Protein AF-A0A840HL63-F1 (afdb_monomer_lite)

Secondary structure (DSSP, 8-state):
-PPPTT-GGGG--------------------------------S---PPPP--TTS-TT--PPPPPPTTGGGGHHHHHHHHHHHHSPPHHHHHHHHHHHHHHHHHHIIIII----SSTTEEEEHHHHTT---SSP--EEEEEE--HHHHHHHHTS-S-HHHHHHHHHHHHHHHH-TT-TT-EEETTEEEE--SSS-EEEEEEEE-TTS-EEEEE-GGG-EEEE--HHHHHHHHHHHHHHTTT-HHHHHHHHHHHHHHTT-S--HHHHHHHHHHHHHH-TTTTS-GGGG-

pLDDT: mean 80.83, std 24.55, range [25.3, 98.69]

Sequence (289 aa):
MPLPTDNPFNALLSPNAAPSPYSKLGSLFGSDLNGPLGSALNGPFGLPVPTSNVNALSSLVAPPAIPPHLWFYVIRRFQAILNNIAITDAQREDGEKKHAGVRSALNRHYWNVASDTANSLLIGSWGKDTRVRPSRDVDILFLLPPSVYHQYQARTGNRQSALLQDVKEILRTTYTQTATLRADGQVVLLPFNTMPVEVAIGFRCTDGSIIYCDTNDGGSYKTSTAEAEVTDLRTADLTCNANVLPLARLMKQWQRECNVPLKSFQIERLAVEFLRGWNYRHHSLFYYD

Structure (mmCIF, N/CA/C/O backbone):
data_AF-A0A840HL63-F1
#
_entry.id   AF-A0A840HL63-F1
#
loop_
_atom_site.group_PDB
_atom_site.id
_atom_site.type_symbol
_atom_site.label_atom_id
_atom_site.label_alt_id
_atom_site.label_comp_id
_atom_site.label_asym_id
_atom_site.label_entity_id
_atom_site.label_seq_id
_atom_site.pdbx_PDB_ins_code
_atom_site.Cartn_x
_atom_site.Cartn_y
_atom_site.Cartn_z
_atom_site.occupancy
_atom_site.B_iso_or_equiv
_atom_site.auth_seq_id
_atom_site.auth_comp_id
_atom_site.auth_asym_id
_atom_site.auth_atom_id
_atom_site.pdbx_PDB_model_num
ATOM 1 N N . MET A 1 1 ? 6.632 18.007 11.568 1.00 30.02 1 MET A N 1
ATOM 2 C CA . MET A 1 1 ? 6.703 17.374 10.235 1.00 30.02 1 MET A CA 1
ATOM 3 C C . MET A 1 1 ? 5.292 17.244 9.687 1.00 30.02 1 MET A C 1
ATOM 5 O O . MET A 1 1 ? 4.457 16.703 10.414 1.00 30.02 1 MET A O 1
ATOM 9 N N . PRO A 1 2 ? 5.006 17.786 8.493 1.00 27.33 2 PRO A N 1
ATOM 10 C CA . PRO A 1 2 ? 3.752 17.522 7.791 1.00 27.33 2 PRO A CA 1
ATOM 11 C C . PRO A 1 2 ? 3.688 16.043 7.367 1.00 27.33 2 PRO A C 1
ATOM 13 O O . PRO A 1 2 ? 4.730 15.397 7.251 1.00 27.33 2 PRO A O 1
ATOM 16 N N . LEU A 1 3 ? 2.476 15.504 7.206 1.00 34.94 3 LEU A N 1
ATOM 17 C CA . LEU A 1 3 ? 2.245 14.138 6.718 1.00 34.94 3 LEU A CA 1
ATOM 18 C C . LEU A 1 3 ? 2.872 13.950 5.319 1.00 34.94 3 LEU A C 1
ATOM 20 O O . LEU A 1 3 ? 2.856 14.902 4.532 1.00 34.94 3 LEU A O 1
ATOM 24 N N . PRO A 1 4 ? 3.392 12.756 4.977 1.00 39.34 4 PRO A N 1
ATOM 25 C CA . PRO A 1 4 ? 3.762 12.435 3.603 1.00 39.34 4 PRO A CA 1
ATOM 26 C C . PRO A 1 4 ? 2.549 12.615 2.680 1.00 39.34 4 PRO A C 1
ATOM 28 O O . PRO A 1 4 ? 1.472 12.076 2.920 1.00 39.34 4 PRO A O 1
ATOM 31 N N . THR A 1 5 ? 2.706 13.382 1.603 1.00 38.78 5 THR A N 1
ATOM 32 C CA . THR A 1 5 ? 1.636 13.714 0.641 1.00 38.78 5 THR A CA 1
ATOM 33 C C . THR A 1 5 ? 1.246 12.553 -0.287 1.00 38.78 5 THR A C 1
ATOM 35 O O . THR A 1 5 ? 0.399 12.720 -1.165 1.00 38.78 5 THR A O 1
ATOM 38 N N . ASP A 1 6 ? 1.837 11.374 -0.087 1.00 45.75 6 ASP A N 1
ATOM 39 C CA . ASP A 1 6 ? 1.721 10.186 -0.940 1.00 45.75 6 ASP A CA 1
ATOM 40 C C . ASP A 1 6 ? 0.890 9.058 -0.306 1.00 45.75 6 ASP A C 1
ATOM 42 O O . ASP A 1 6 ? 1.058 7.892 -0.649 1.00 45.75 6 ASP A O 1
ATOM 46 N N . ASN A 1 7 ? -0.047 9.401 0.582 1.00 47.88 7 ASN A N 1
ATOM 47 C CA . ASN A 1 7 ? -0.971 8.430 1.161 1.00 47.88 7 ASN A CA 1
ATOM 48 C C . ASN A 1 7 ? -1.845 7.778 0.047 1.00 47.88 7 ASN A C 1
ATOM 50 O O . ASN A 1 7 ? -2.589 8.495 -0.645 1.00 47.88 7 ASN A O 1
ATOM 54 N N . PRO A 1 8 ? -1.797 6.440 -0.141 1.00 48.56 8 PRO A N 1
ATOM 55 C CA . PRO A 1 8 ? -2.542 5.739 -1.193 1.00 48.56 8 PRO A CA 1
ATOM 56 C C . PRO A 1 8 ? -4.067 5.789 -1.003 1.00 48.56 8 PRO A C 1
ATOM 58 O O . PRO A 1 8 ? -4.813 5.620 -1.966 1.00 48.56 8 PRO A O 1
ATOM 61 N N . PHE A 1 9 ? -4.553 6.075 0.204 1.00 43.16 9 PHE A N 1
ATOM 62 C CA . PHE A 1 9 ? -5.975 6.182 0.529 1.00 43.16 9 PHE A CA 1
ATOM 63 C C . PHE A 1 9 ? -6.606 7.511 0.048 1.00 43.16 9 PHE A C 1
ATOM 65 O O . PHE A 1 9 ? -7.825 7.594 -0.135 1.00 43.16 9 PHE A O 1
ATOM 72 N N . ASN A 1 10 ? -5.790 8.525 -0.277 1.00 41.31 10 ASN A N 1
ATOM 73 C CA . ASN A 1 10 ? -6.227 9.808 -0.854 1.00 41.31 10 ASN A CA 1
ATOM 74 C C . ASN A 1 10 ? -6.449 9.764 -2.386 1.00 41.31 10 ASN A C 1
ATOM 76 O O . ASN A 1 10 ? -6.512 10.813 -3.030 1.00 41.31 10 ASN A O 1
ATOM 80 N N . ALA A 1 11 ? -6.495 8.581 -3.005 1.00 40.56 11 ALA A N 1
ATOM 81 C CA . ALA A 1 11 ? -6.528 8.407 -4.463 1.00 40.56 11 ALA A CA 1
ATOM 82 C C . ALA A 1 11 ? -7.880 7.955 -5.054 1.00 40.56 11 ALA A C 1
ATOM 84 O O . ALA A 1 11 ? -7.989 7.819 -6.270 1.00 40.56 11 ALA A O 1
ATOM 85 N N . LEU A 1 12 ? -8.918 7.737 -4.242 1.00 36.91 12 LEU A N 1
ATOM 86 C CA . LEU A 1 12 ? -10.153 7.074 -4.691 1.00 36.91 12 LEU A CA 1
ATOM 87 C C . LEU A 1 12 ? -11.310 8.034 -4.988 1.00 36.91 12 LEU A C 1
ATOM 89 O O . LEU A 1 12 ? -12.389 7.925 -4.414 1.00 36.91 12 LEU A O 1
ATOM 93 N N . LEU A 1 13 ? -11.094 8.953 -5.928 1.00 33.44 13 LEU A N 1
ATOM 94 C CA . LEU A 1 13 ? -12.179 9.674 -6.597 1.00 33.44 13 LEU A CA 1
ATOM 95 C C . LEU A 1 13 ? -11.990 9.532 -8.111 1.00 33.44 13 LEU A C 1
ATOM 97 O O . LEU A 1 13 ? -11.173 10.226 -8.707 1.00 33.44 13 LEU A O 1
ATOM 101 N N . SER A 1 14 ? -12.734 8.618 -8.734 1.00 29.92 14 SER A N 1
ATOM 102 C CA . SER A 1 14 ? -12.959 8.628 -10.185 1.00 29.92 14 SER A CA 1
ATOM 103 C C . SER A 1 14 ? -14.392 9.086 -10.449 1.00 29.92 14 SER A C 1
ATOM 105 O O . SER A 1 14 ? -15.314 8.439 -9.951 1.00 29.92 14 SER A O 1
ATOM 107 N N . PRO A 1 15 ? -14.625 10.147 -11.236 1.00 32.59 15 PRO A N 1
ATOM 108 C CA . PRO A 1 15 ? -15.888 10.313 -11.931 1.00 32.59 15 PRO A CA 1
ATOM 109 C C . PRO A 1 15 ? -15.852 9.507 -13.241 1.00 32.59 15 PRO A C 1
ATOM 111 O O . PRO A 1 15 ? -14.931 9.663 -14.032 1.00 32.59 15 PRO A O 1
ATOM 114 N N . ASN A 1 16 ? -16.847 8.630 -13.407 1.00 31.50 16 ASN A N 1
ATOM 115 C CA . ASN A 1 16 ? -17.384 8.006 -14.630 1.00 31.50 16 ASN A CA 1
ATOM 116 C C . ASN A 1 16 ? -16.475 7.786 -15.859 1.00 31.50 16 ASN A C 1
ATOM 118 O O . ASN A 1 16 ? -15.949 8.710 -16.471 1.00 31.50 16 ASN A O 1
ATOM 122 N N . ALA A 1 17 ? -16.438 6.532 -16.316 1.00 28.69 17 ALA A N 1
ATOM 123 C CA . ALA A 1 17 ? -15.776 6.111 -17.545 1.00 28.69 17 ALA A CA 1
ATOM 124 C C . ALA A 1 17 ? -16.667 6.191 -18.810 1.00 28.69 17 ALA A C 1
ATOM 126 O O . ALA A 1 17 ? -17.853 5.866 -18.752 1.00 28.69 17 ALA A O 1
ATOM 127 N N . ALA A 1 18 ? -15.975 6.456 -19.937 1.00 27.67 18 ALA A N 1
ATOM 128 C CA . ALA A 1 18 ? -16.227 6.133 -21.363 1.00 27.67 18 ALA A CA 1
ATOM 129 C C . ALA A 1 18 ? -16.960 7.157 -22.276 1.00 27.67 18 ALA A C 1
ATOM 131 O O . ALA A 1 18 ? -17.807 7.896 -21.778 1.00 27.67 18 ALA A O 1
ATOM 132 N N . PRO A 1 19 ? -16.737 7.155 -23.627 1.00 33.53 19 PRO A N 1
ATOM 133 C CA . PRO A 1 19 ? -15.704 6.489 -24.457 1.00 33.53 19 PRO A CA 1
ATOM 134 C C . PRO A 1 19 ? -14.912 7.426 -25.427 1.00 33.53 19 PRO A C 1
ATOM 136 O O . PRO A 1 19 ? -15.239 8.592 -25.623 1.00 33.53 19 PRO A O 1
ATOM 139 N N . SER A 1 20 ? -13.863 6.871 -26.057 1.00 30.72 20 SER A N 1
ATOM 140 C CA . SER A 1 20 ? -13.013 7.457 -27.127 1.00 30.72 20 SER A CA 1
ATOM 141 C C . SER A 1 20 ? -13.744 7.608 -28.483 1.00 30.72 20 SER A C 1
ATOM 143 O O . SER A 1 20 ? -14.729 6.895 -28.697 1.00 30.72 20 SER A O 1
ATOM 145 N N . PRO A 1 21 ? -13.274 8.471 -29.424 1.00 32.88 21 PRO A N 1
ATOM 146 C CA . PRO A 1 21 ? -12.527 7.945 -30.591 1.00 32.88 21 PRO A CA 1
ATOM 147 C C . PRO A 1 21 ? -11.439 8.867 -31.232 1.00 32.88 21 PRO A C 1
ATOM 149 O O . PRO A 1 21 ? -11.565 10.082 -31.277 1.00 32.88 21 PRO A O 1
ATOM 152 N N . TYR A 1 22 ? -10.396 8.220 -31.778 1.00 28.81 22 TYR A N 1
ATOM 153 C CA . TYR A 1 22 ? -9.491 8.508 -32.925 1.00 28.81 22 TYR A CA 1
ATOM 154 C C . TYR A 1 22 ? -9.119 9.923 -33.471 1.00 28.81 22 TYR A C 1
ATOM 156 O O . TYR A 1 22 ? -9.967 10.746 -33.798 1.00 28.81 22 TYR A O 1
ATOM 164 N N . SER A 1 23 ? -7.833 9.983 -33.903 1.00 27.09 23 SER A N 1
ATOM 165 C CA . SER A 1 23 ? -7.170 10.765 -34.995 1.00 27.09 23 SER A CA 1
ATOM 166 C C . SER A 1 23 ? -6.710 12.212 -34.681 1.00 27.09 23 SER A C 1
ATOM 168 O O . SER A 1 23 ? -7.394 12.913 -33.960 1.00 27.09 23 SER A O 1
ATOM 170 N N . LYS A 1 24 ? -5.564 12.764 -35.143 1.00 27.67 24 LYS A N 1
ATOM 171 C CA . LYS A 1 24 ? -4.710 12.536 -36.335 1.00 27.67 24 LYS A CA 1
ATOM 172 C C . LYS A 1 24 ? -3.336 13.257 -36.182 1.00 27.67 24 LYS A C 1
ATOM 174 O O . LYS A 1 24 ? -3.226 14.214 -35.426 1.00 27.67 24 LYS A O 1
ATOM 179 N N . LEU A 1 25 ? -2.332 12.809 -36.948 1.00 28.06 25 LEU A N 1
ATOM 180 C CA . LEU A 1 25 ? -0.977 13.370 -37.142 1.00 28.06 25 LEU A CA 1
ATOM 181 C C . LEU A 1 25 ? -0.923 14.805 -37.732 1.00 28.06 25 LEU A C 1
ATOM 183 O O . LEU A 1 25 ? -1.773 15.156 -38.547 1.00 28.06 25 LEU A O 1
ATOM 187 N N . GLY A 1 26 ? 0.189 15.519 -37.477 1.00 26.81 26 GLY A N 1
ATOM 188 C CA . GLY A 1 26 ? 0.737 16.627 -38.296 1.00 26.81 26 GLY A CA 1
ATOM 189 C C . GLY A 1 26 ? 1.996 17.257 -37.660 1.00 26.81 26 GLY A C 1
ATOM 190 O O . GLY A 1 26 ? 1.886 17.934 -36.650 1.00 26.81 26 GLY A O 1
ATOM 191 N N . SER A 1 27 ? 3.213 16.866 -38.070 1.00 27.17 27 SER A N 1
ATOM 192 C CA . SER A 1 27 ? 4.097 17.573 -39.031 1.00 27.17 27 SER A CA 1
ATOM 193 C C . SER A 1 27 ? 4.758 18.859 -38.494 1.00 27.17 27 SER A C 1
ATOM 195 O O . SER A 1 27 ? 4.148 19.922 -38.524 1.00 27.17 27 SER A O 1
ATOM 197 N N . LEU A 1 28 ? 6.038 18.778 -38.102 1.00 25.30 28 LEU A N 1
ATOM 198 C CA . LEU A 1 28 ? 6.888 19.928 -37.749 1.00 25.30 28 LEU A CA 1
ATOM 199 C C . LEU A 1 28 ? 8.350 19.676 -38.170 1.00 25.30 28 LEU A C 1
ATOM 201 O O . LEU A 1 28 ? 9.229 19.522 -37.336 1.00 25.30 28 LEU A O 1
ATOM 205 N N . PHE A 1 29 ? 8.609 19.625 -39.478 1.00 29.44 29 PHE A N 1
ATOM 206 C CA . PHE A 1 29 ? 9.947 19.865 -40.031 1.00 29.44 29 PHE A CA 1
ATOM 207 C C . PHE A 1 29 ? 9.802 20.629 -41.348 1.00 29.44 29 PHE A C 1
ATOM 209 O O . PHE A 1 29 ? 9.336 20.080 -42.344 1.00 29.44 29 PHE A O 1
ATOM 216 N N . GLY A 1 30 ? 10.154 21.915 -41.313 1.00 27.83 30 GLY A N 1
ATOM 217 C CA . GLY A 1 30 ? 10.345 22.757 -42.489 1.00 27.83 30 GLY A CA 1
ATOM 218 C C . GLY A 1 30 ? 11.833 22.828 -42.817 1.00 27.83 30 GLY A C 1
ATOM 219 O O . GLY A 1 30 ? 12.653 23.083 -41.934 1.00 27.83 30 GLY A O 1
ATOM 220 N N . SER A 1 31 ? 12.152 22.539 -44.071 1.00 28.67 31 SER A N 1
ATOM 221 C CA . SER A 1 31 ? 13.466 22.635 -44.687 1.00 28.67 31 SER A CA 1
ATOM 222 C C . SER A 1 31 ? 13.773 24.065 -45.153 1.00 28.67 31 SER A C 1
ATOM 224 O O . SER A 1 31 ? 12.864 24.876 -45.313 1.00 28.67 31 SER A O 1
ATOM 226 N N . ASP A 1 32 ? 15.066 24.304 -45.400 1.00 29.70 32 ASP A N 1
ATOM 227 C CA . ASP A 1 32 ? 15.654 25.201 -46.414 1.00 29.70 32 ASP A CA 1
ATOM 228 C C . ASP A 1 32 ? 16.599 26.284 -45.862 1.00 29.70 32 ASP A C 1
ATOM 230 O O . ASP A 1 32 ? 16.199 27.340 -45.377 1.00 29.70 32 ASP A O 1
ATOM 234 N N . LEU A 1 33 ? 17.903 26.031 -46.027 1.00 29.66 33 LEU A N 1
ATOM 235 C CA . LEU A 1 33 ? 18.956 27.045 -46.068 1.00 29.66 33 LEU A CA 1
ATOM 236 C C . LEU A 1 33 ? 19.625 26.971 -47.442 1.00 29.66 33 LEU A C 1
ATOM 238 O O . LEU A 1 33 ? 20.247 25.963 -47.768 1.00 29.66 33 LEU A O 1
ATOM 242 N N . ASN A 1 34 ? 19.507 28.041 -48.229 1.00 31.52 34 ASN A N 1
ATOM 243 C CA . ASN A 1 34 ? 20.389 28.336 -49.359 1.00 31.52 34 ASN A CA 1
ATOM 244 C C . ASN A 1 34 ? 20.329 29.834 -49.713 1.00 31.52 34 ASN A C 1
ATOM 246 O O . ASN A 1 34 ? 19.259 30.354 -50.016 1.00 31.52 34 ASN A O 1
ATOM 250 N N . GLY A 1 35 ? 21.485 30.510 -49.728 1.00 27.19 35 GLY A N 1
ATOM 251 C CA . GLY A 1 35 ? 21.671 31.830 -50.356 1.00 27.19 35 GLY A CA 1
ATOM 252 C C . GLY A 1 35 ? 22.904 32.605 -49.840 1.00 27.19 35 GLY A C 1
ATOM 253 O O . GLY A 1 35 ? 23.173 32.523 -48.647 1.00 27.19 35 GLY A O 1
ATOM 254 N N . PRO A 1 36 ? 23.685 33.314 -50.691 1.00 37.22 36 PRO A N 1
ATOM 255 C CA . PRO A 1 36 ? 25.147 33.399 -50.559 1.00 37.22 36 PRO A CA 1
ATOM 256 C C . PRO A 1 36 ? 25.735 34.789 -50.206 1.00 37.22 36 PRO A C 1
ATOM 258 O O . PRO A 1 36 ? 25.025 35.774 -50.031 1.00 37.22 36 PRO A O 1
ATOM 261 N N . LEU A 1 37 ? 27.076 34.807 -50.103 1.00 37.97 37 LEU A N 1
ATOM 262 C CA . LEU A 1 37 ? 28.003 35.887 -49.727 1.00 37.97 37 LEU A CA 1
ATOM 263 C C . LEU A 1 37 ? 27.794 37.259 -50.405 1.00 37.97 37 LEU A C 1
ATOM 265 O O . LEU A 1 37 ? 27.565 37.343 -51.609 1.00 37.97 37 LEU A O 1
ATOM 269 N N . GLY A 1 38 ? 28.090 38.326 -49.648 1.00 28.61 38 GLY A N 1
ATOM 270 C CA . GLY A 1 38 ? 28.330 39.687 -50.140 1.00 28.61 38 GLY A CA 1
ATOM 271 C C . GLY A 1 38 ? 29.258 40.475 -49.203 1.00 28.61 38 GLY A C 1
ATOM 272 O O . GLY A 1 38 ? 29.124 40.424 -47.985 1.00 28.61 38 GLY A O 1
ATOM 273 N N . SER A 1 39 ? 30.239 41.152 -49.791 1.00 30.09 39 SER A N 1
ATOM 274 C CA . SER A 1 39 ? 31.450 41.724 -49.197 1.00 30.09 39 SER A CA 1
ATOM 275 C C . SER A 1 39 ? 31.356 43.206 -48.789 1.00 30.09 39 SER A C 1
ATOM 277 O O . SER A 1 39 ? 30.787 43.995 -49.532 1.00 30.09 39 SER A O 1
ATOM 279 N N . ALA A 1 40 ? 32.084 43.541 -47.710 1.00 31.23 40 ALA A N 1
ATOM 280 C CA . ALA A 1 40 ? 32.797 44.793 -47.379 1.00 31.23 40 ALA A CA 1
ATOM 281 C C . ALA A 1 40 ? 32.032 46.1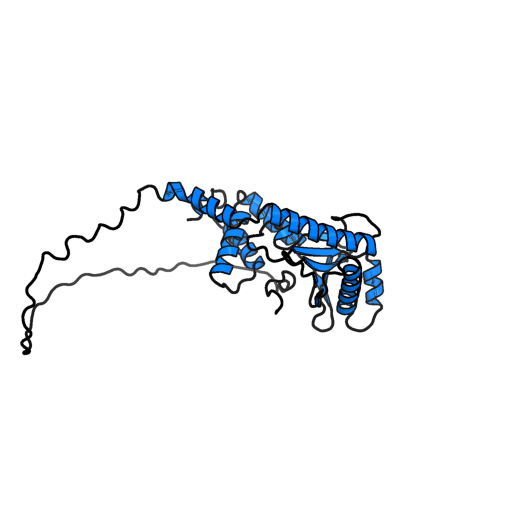26 -47.240 1.00 31.23 40 ALA A C 1
ATOM 283 O O . ALA A 1 40 ? 31.446 46.581 -48.206 1.00 31.23 40 ALA A O 1
ATOM 284 N N . LEU A 1 41 ? 32.228 46.834 -46.110 1.00 31.05 41 LEU A N 1
ATOM 285 C CA . LEU A 1 41 ? 32.582 48.269 -46.060 1.00 31.05 41 LEU A CA 1
ATOM 286 C C . LEU A 1 41 ? 33.250 48.634 -44.712 1.00 31.05 41 LEU A C 1
ATOM 288 O O . LEU A 1 41 ? 32.751 48.305 -43.639 1.00 31.05 41 LEU A O 1
ATOM 292 N N . ASN A 1 42 ? 34.394 49.322 -44.807 1.00 31.70 42 ASN A N 1
ATOM 293 C CA . ASN A 1 42 ? 35.210 49.867 -43.718 1.00 31.70 42 ASN A CA 1
ATOM 294 C C . ASN A 1 42 ? 34.553 51.087 -43.048 1.00 31.70 42 ASN A C 1
ATOM 296 O O . ASN A 1 42 ? 34.028 51.960 -43.737 1.00 31.70 42 ASN A O 1
ATOM 300 N N . GLY A 1 43 ? 34.694 51.193 -41.722 1.00 30.75 43 GLY A N 1
ATOM 301 C CA . GLY A 1 43 ? 34.392 52.384 -40.920 1.00 30.75 43 GLY A CA 1
ATOM 302 C C . GLY A 1 43 ? 35.601 52.815 -40.068 1.00 30.75 43 GLY A C 1
ATOM 303 O O . GLY A 1 43 ? 36.462 51.985 -39.770 1.00 30.75 43 GLY A O 1
ATOM 304 N N . PRO A 1 44 ? 35.715 54.103 -39.697 1.00 35.12 44 PRO A N 1
ATOM 305 C CA . PRO A 1 44 ? 36.980 54.739 -39.353 1.00 35.12 44 PRO A CA 1
ATOM 306 C C . PRO A 1 44 ? 37.228 54.724 -37.843 1.00 35.12 44 PRO A C 1
ATOM 308 O O . PRO A 1 44 ? 37.050 55.730 -37.170 1.00 35.12 44 PRO A O 1
ATOM 311 N N . PHE A 1 45 ? 37.665 53.596 -37.297 1.00 36.50 45 PHE A N 1
ATOM 312 C CA . PHE A 1 45 ? 38.291 53.571 -35.975 1.00 36.50 45 PHE A CA 1
ATOM 313 C C . PHE A 1 45 ? 39.469 52.608 -36.024 1.00 36.50 45 PHE A C 1
ATOM 315 O O . PHE A 1 45 ? 39.306 51.393 -36.100 1.00 36.50 45 PHE A O 1
ATOM 322 N N . GLY A 1 46 ? 40.673 53.182 -36.047 1.00 43.69 46 GLY A N 1
ATOM 323 C CA . GLY A 1 46 ? 41.920 52.438 -35.978 1.00 43.69 46 GLY A CA 1
ATOM 324 C C . GLY A 1 46 ? 42.016 51.707 -34.646 1.00 43.69 46 GLY A C 1
ATOM 325 O O . GLY A 1 46 ? 42.287 52.318 -33.616 1.00 43.69 46 GLY A O 1
ATOM 326 N N . LEU A 1 47 ? 41.808 50.396 -34.686 1.00 36.47 47 LEU A N 1
ATOM 327 C CA . LEU A 1 47 ? 42.249 49.477 -33.649 1.00 36.47 47 LEU A CA 1
ATOM 328 C C . LEU A 1 47 ? 43.457 48.702 -34.193 1.00 36.47 47 LEU A C 1
ATOM 330 O O . LEU A 1 47 ? 43.466 48.350 -35.376 1.00 36.47 47 LEU A O 1
ATOM 334 N N . PRO A 1 48 ? 44.494 48.463 -33.374 1.00 38.12 48 PRO A N 1
ATOM 335 C CA . PRO A 1 48 ? 45.673 47.736 -33.817 1.00 38.12 48 PRO A CA 1
ATOM 336 C C . PRO A 1 48 ? 45.286 46.317 -34.247 1.00 38.12 48 PRO A C 1
ATOM 338 O O . PRO A 1 48 ? 44.504 45.641 -33.577 1.00 38.12 48 PRO A O 1
ATOM 341 N N . VAL A 1 49 ? 45.850 45.872 -35.372 1.00 45.12 49 VAL A N 1
ATOM 342 C CA . VAL A 1 49 ? 45.743 44.492 -35.857 1.00 45.12 49 VAL A CA 1
ATOM 343 C C . VAL A 1 49 ? 46.275 43.562 -34.759 1.00 45.12 49 VAL A C 1
ATOM 345 O O . VAL A 1 49 ? 47.442 43.707 -34.382 1.00 45.12 49 VAL A O 1
ATOM 348 N N . PRO A 1 50 ? 45.483 42.610 -34.232 1.00 40.28 50 PRO A N 1
ATOM 349 C CA . PRO A 1 50 ? 46.027 41.590 -33.355 1.00 40.28 50 PRO A CA 1
ATOM 350 C C . PRO A 1 50 ? 46.974 40.740 -34.193 1.00 40.28 50 PRO A C 1
ATOM 352 O O . PRO A 1 50 ? 46.583 40.188 -35.224 1.00 40.28 50 PRO A O 1
ATOM 355 N N . THR A 1 51 ? 48.229 40.645 -33.769 1.00 42.25 51 THR A N 1
ATOM 356 C CA . THR A 1 51 ? 49.170 39.681 -34.323 1.00 42.25 51 THR A CA 1
ATOM 357 C C . THR A 1 51 ? 48.568 38.288 -34.170 1.00 42.25 51 THR A C 1
ATOM 359 O O . THR A 1 51 ? 48.271 37.818 -33.071 1.00 42.25 51 THR A O 1
ATOM 362 N N . SER A 1 52 ? 48.333 37.632 -35.300 1.00 42.31 52 SER A N 1
ATOM 363 C CA . SER A 1 52 ? 47.866 36.258 -35.362 1.00 42.31 52 SER A CA 1
ATOM 364 C C . SER A 1 52 ? 48.969 35.331 -34.853 1.00 42.31 52 SER A C 1
ATOM 366 O O . SER A 1 52 ? 49.773 34.800 -35.613 1.00 42.31 52 SER A O 1
ATOM 368 N N . ASN A 1 53 ? 48.991 35.091 -33.543 1.00 46.50 53 ASN A N 1
ATOM 369 C CA . ASN A 1 53 ? 49.613 33.896 -32.984 1.00 46.50 53 ASN A CA 1
ATOM 370 C C . ASN A 1 53 ? 48.729 32.691 -33.337 1.00 46.50 53 ASN A C 1
ATOM 372 O O . ASN A 1 53 ? 47.982 32.175 -32.511 1.00 46.50 53 ASN A O 1
ATOM 376 N N . VAL A 1 54 ? 48.817 32.236 -34.589 1.00 45.91 54 VAL A N 1
ATOM 377 C CA . VAL A 1 54 ? 48.086 31.063 -35.107 1.00 45.91 54 VAL A CA 1
ATOM 378 C C . VAL A 1 54 ? 48.555 29.727 -34.511 1.00 45.91 54 VAL A C 1
ATOM 380 O O . VAL A 1 54 ? 48.030 28.684 -34.876 1.00 45.91 54 VAL A O 1
ATOM 383 N N . ASN A 1 55 ? 49.481 29.733 -33.547 1.00 48.34 55 ASN A N 1
ATOM 384 C CA . ASN A 1 55 ? 50.059 28.512 -32.978 1.00 48.34 55 ASN A CA 1
ATOM 385 C C . ASN A 1 55 ? 49.642 28.201 -31.527 1.00 48.34 55 ASN A C 1
ATOM 387 O O . ASN A 1 55 ? 50.232 27.317 -30.916 1.00 48.34 55 ASN A O 1
ATOM 391 N N . ALA A 1 56 ? 48.629 28.871 -30.964 1.00 50.19 56 ALA A N 1
ATOM 392 C CA . ALA A 1 56 ? 48.214 28.655 -29.567 1.00 50.19 56 ALA A CA 1
ATOM 393 C C . ALA A 1 56 ? 46.882 27.892 -29.376 1.00 50.19 56 ALA A C 1
ATOM 395 O O . ALA A 1 56 ? 46.361 27.865 -28.265 1.00 50.19 56 ALA A O 1
ATOM 396 N N . LEU A 1 57 ? 46.323 27.261 -30.418 1.00 42.62 57 LEU A N 1
ATOM 397 C CA . LEU A 1 57 ? 45.066 26.490 -30.317 1.00 42.62 57 LEU A CA 1
ATOM 398 C C . LEU A 1 57 ? 45.133 25.074 -30.912 1.00 42.62 57 LEU A C 1
ATOM 400 O O . LEU A 1 57 ? 44.106 24.436 -31.131 1.00 42.62 57 LEU A O 1
ATOM 404 N N . SER A 1 58 ? 46.332 24.530 -31.108 1.00 50.28 58 SER A N 1
ATOM 405 C CA . SER A 1 58 ? 46.518 23.157 -31.599 1.00 50.28 58 SER A CA 1
ATOM 406 C C . SER A 1 58 ? 46.684 22.155 -30.456 1.00 50.28 58 SER A C 1
ATOM 408 O O . SER A 1 58 ? 47.627 21.372 -30.429 1.00 50.28 58 SER A O 1
ATOM 410 N N . SER A 1 59 ? 45.772 22.187 -29.489 1.00 53.03 59 SER A N 1
ATOM 411 C CA . SER A 1 59 ? 45.545 21.066 -28.571 1.00 53.03 59 SER A CA 1
ATOM 412 C C . SER A 1 59 ? 44.130 21.110 -27.999 1.00 53.03 59 SER A C 1
ATOM 414 O O . SER A 1 59 ? 43.902 20.911 -26.808 1.00 53.03 59 SER A O 1
ATOM 416 N N . LEU A 1 60 ? 43.136 21.309 -28.870 1.00 46.53 60 LEU A N 1
ATOM 417 C CA . LEU A 1 60 ? 41.831 20.721 -28.595 1.00 46.53 60 LEU A CA 1
ATOM 418 C C . LEU A 1 60 ? 42.037 19.208 -28.640 1.00 46.53 60 LEU A C 1
ATOM 420 O O . LEU A 1 60 ? 42.056 18.601 -29.709 1.00 46.53 60 LEU A O 1
ATOM 424 N N . VAL A 1 61 ? 42.280 18.622 -27.465 1.00 55.78 61 VAL A N 1
ATOM 425 C CA . VAL A 1 61 ? 42.125 17.187 -27.235 1.00 55.78 61 VAL A CA 1
ATOM 426 C C . VAL A 1 61 ? 40.804 16.818 -27.891 1.00 55.78 61 VAL A C 1
ATOM 428 O O . VAL A 1 61 ? 39.761 17.354 -27.512 1.00 55.78 61 VAL A O 1
ATOM 431 N N . ALA A 1 62 ? 40.866 15.988 -28.935 1.00 56.69 62 ALA A N 1
ATOM 432 C CA . ALA A 1 62 ? 39.662 15.497 -29.579 1.00 56.69 62 ALA A CA 1
ATOM 433 C C . ALA A 1 62 ? 38.734 14.971 -28.472 1.00 56.69 62 ALA A C 1
ATOM 435 O O . ALA A 1 62 ? 39.230 14.278 -27.572 1.00 56.69 62 ALA A O 1
ATOM 436 N N . PRO A 1 63 ? 37.430 15.315 -28.476 1.00 56.94 63 PRO A N 1
ATOM 437 C CA . PRO A 1 63 ? 36.508 14.741 -27.509 1.00 56.94 63 PRO A CA 1
ATOM 438 C C . PRO A 1 63 ? 36.700 13.221 -27.541 1.00 56.94 63 PRO A C 1
ATOM 440 O O . PRO A 1 63 ? 36.873 12.668 -28.635 1.00 56.94 63 PRO A O 1
ATOM 443 N N . PRO A 1 64 ? 36.767 12.552 -26.376 1.00 61.31 64 PRO A N 1
ATOM 444 C CA . PRO A 1 64 ? 37.066 11.131 -26.330 1.00 61.31 64 PRO A CA 1
ATOM 445 C C . PRO A 1 64 ? 36.128 10.412 -27.294 1.00 61.31 64 PRO A C 1
ATOM 447 O O . PRO A 1 64 ? 34.916 10.636 -27.258 1.00 61.31 64 PRO A O 1
ATOM 450 N N . ALA A 1 65 ? 36.699 9.604 -28.189 1.00 62.19 65 ALA A N 1
ATOM 451 C CA . ALA A 1 65 ? 35.919 8.850 -29.155 1.00 62.19 65 ALA A CA 1
ATOM 452 C C . ALA A 1 65 ? 34.841 8.075 -28.391 1.00 62.19 65 ALA A C 1
ATOM 454 O O . ALA A 1 65 ? 35.155 7.282 -27.500 1.00 62.19 65 ALA A O 1
ATOM 455 N N . ILE A 1 66 ? 33.572 8.348 -28.697 1.00 58.78 66 ILE A N 1
ATOM 456 C CA . ILE A 1 66 ? 32.457 7.623 -28.099 1.00 58.78 66 ILE A CA 1
ATOM 457 C C . ILE A 1 66 ? 32.636 6.154 -28.511 1.00 58.78 66 ILE A C 1
ATOM 459 O O . ILE A 1 66 ? 32.634 5.870 -29.711 1.00 58.78 66 ILE A O 1
ATOM 463 N N . PRO A 1 67 ? 32.845 5.215 -27.570 1.00 62.19 67 PRO A N 1
ATOM 464 C CA . PRO A 1 67 ? 33.148 3.843 -27.937 1.00 62.19 67 PRO A CA 1
ATOM 465 C C . PRO A 1 67 ? 31.974 3.240 -28.731 1.00 62.19 67 PRO A C 1
ATOM 467 O O . PRO A 1 67 ? 30.820 3.409 -28.323 1.00 62.19 67 PRO A O 1
ATOM 470 N N . PRO A 1 68 ? 32.236 2.496 -29.823 1.00 59.53 68 PRO A N 1
ATOM 471 C CA . PRO A 1 68 ? 31.229 2.023 -30.788 1.00 59.53 68 PRO A CA 1
ATOM 472 C C . PRO A 1 68 ? 30.219 0.986 -30.245 1.00 59.53 68 PRO A C 1
ATOM 474 O O . PRO A 1 68 ? 29.433 0.414 -30.999 1.00 59.53 68 PRO A O 1
ATOM 477 N N . HIS A 1 69 ? 30.198 0.746 -28.932 1.00 60.59 69 HIS A N 1
ATOM 478 C CA . HIS A 1 69 ? 29.385 -0.282 -28.279 1.00 60.59 69 HIS A CA 1
ATOM 479 C C . HIS A 1 69 ? 28.637 0.245 -27.044 1.00 60.59 69 HIS A C 1
ATOM 481 O O . HIS A 1 69 ? 28.495 -0.463 -26.050 1.00 60.59 69 HIS A O 1
ATOM 487 N N . LEU A 1 70 ? 28.140 1.487 -27.079 1.00 60.44 70 LEU A N 1
ATOM 488 C CA . LEU A 1 70 ? 27.247 2.027 -26.036 1.00 60.44 70 LEU A CA 1
ATOM 489 C C . LEU A 1 70 ? 26.060 1.092 -25.739 1.00 60.44 70 LEU A C 1
ATOM 491 O O . LEU A 1 70 ? 25.721 0.880 -24.574 1.00 60.44 70 LEU A O 1
ATOM 495 N N . TRP A 1 71 ? 25.504 0.478 -26.786 1.00 72.12 71 TRP A N 1
ATOM 496 C CA . TRP A 1 71 ? 24.376 -0.454 -26.726 1.00 72.12 71 TRP A CA 1
ATOM 497 C C . TRP A 1 71 ? 24.686 -1.733 -25.927 1.00 72.12 71 TRP A C 1
ATOM 499 O O . TRP A 1 71 ? 23.805 -2.263 -25.252 1.00 72.12 71 TRP A O 1
ATOM 509 N N . PHE A 1 72 ? 25.947 -2.191 -25.900 1.00 77.19 72 PHE A N 1
ATOM 510 C CA . PHE A 1 72 ? 26.363 -3.370 -25.123 1.00 77.19 72 PHE A CA 1
ATOM 511 C C . PHE A 1 72 ? 26.130 -3.176 -23.618 1.00 77.19 72 PHE A C 1
ATOM 513 O O . PHE A 1 72 ? 25.874 -4.126 -22.878 1.00 77.19 72 PHE A O 1
ATOM 520 N N . TYR A 1 73 ? 26.194 -1.927 -23.151 1.00 85.38 73 TYR A N 1
ATOM 521 C CA . TYR A 1 73 ? 26.050 -1.602 -21.739 1.00 85.38 73 TYR A CA 1
ATOM 522 C C . TYR A 1 73 ? 24.629 -1.213 -21.333 1.00 85.38 73 TYR A C 1
ATOM 524 O O . TYR A 1 73 ? 24.412 -1.042 -20.136 1.00 85.38 73 TYR A O 1
ATOM 532 N N . VAL A 1 74 ? 23.671 -1.086 -22.261 1.00 88.56 74 VAL A N 1
ATOM 533 C CA . VAL A 1 74 ? 22.301 -0.620 -21.956 1.00 88.56 74 VAL A CA 1
ATOM 534 C C . VAL A 1 74 ? 21.648 -1.510 -20.903 1.00 88.56 74 VAL A C 1
ATOM 536 O O . VAL A 1 74 ? 21.335 -1.038 -19.809 1.00 88.56 74 VAL A O 1
ATOM 539 N N . ILE A 1 75 ? 21.569 -2.820 -21.168 1.00 90.56 75 ILE A N 1
ATOM 540 C CA . ILE A 1 75 ? 21.008 -3.795 -20.220 1.00 90.56 75 ILE A CA 1
ATOM 541 C C . ILE A 1 75 ? 21.726 -3.700 -18.869 1.00 90.56 75 ILE A C 1
ATOM 543 O O . ILE A 1 75 ? 21.083 -3.560 -17.830 1.00 90.56 75 ILE A O 1
ATOM 547 N N . ARG A 1 76 ? 23.065 -3.721 -18.878 1.00 92.69 76 ARG A N 1
ATOM 548 C CA . ARG A 1 76 ? 23.880 -3.682 -17.655 1.00 92.69 76 ARG A CA 1
ATOM 549 C C . ARG A 1 76 ? 23.629 -2.413 -16.838 1.00 92.69 76 ARG A C 1
ATOM 551 O O . ARG A 1 76 ? 23.598 -2.479 -15.612 1.00 92.69 76 ARG A O 1
ATOM 558 N N . ARG A 1 77 ? 23.473 -1.259 -17.490 1.00 93.56 77 ARG A N 1
ATOM 559 C CA . ARG A 1 77 ? 23.224 0.030 -16.830 1.00 93.56 77 ARG A CA 1
ATOM 560 C C . ARG A 1 77 ? 21.834 0.066 -16.207 1.00 93.56 77 ARG A C 1
ATOM 562 O O . ARG A 1 77 ? 21.733 0.405 -15.032 1.00 93.56 77 ARG A O 1
ATOM 569 N N . PHE A 1 78 ? 20.795 -0.355 -16.928 1.00 94.75 78 PHE A N 1
ATOM 570 C CA . PHE A 1 78 ? 19.445 -0.441 -16.362 1.00 94.75 78 PHE A CA 1
ATOM 571 C C . PHE A 1 78 ? 19.366 -1.445 -15.208 1.00 94.75 78 PHE A C 1
ATOM 573 O O . PHE A 1 78 ? 18.803 -1.123 -14.165 1.00 94.75 78 PHE A O 1
ATOM 580 N N . GLN A 1 79 ? 20.007 -2.611 -15.330 1.00 95.12 79 GLN A N 1
ATOM 581 C CA . GLN A 1 79 ? 20.131 -3.572 -14.226 1.00 95.12 79 GLN A CA 1
ATOM 582 C C . GLN A 1 79 ? 20.844 -2.962 -13.016 1.00 95.12 79 GLN A C 1
ATOM 584 O O . GLN A 1 79 ? 20.380 -3.110 -11.888 1.00 95.12 79 GLN A O 1
ATOM 589 N N . ALA A 1 80 ? 21.949 -2.242 -13.234 1.00 96.00 80 ALA A N 1
ATOM 590 C CA . ALA A 1 80 ? 22.672 -1.578 -12.156 1.00 96.00 80 ALA A CA 1
ATOM 591 C C . ALA A 1 80 ? 21.804 -0.522 -11.454 1.00 96.00 80 ALA A C 1
ATOM 593 O O . ALA A 1 80 ? 21.791 -0.474 -10.226 1.00 96.00 80 ALA A O 1
ATOM 594 N N . ILE A 1 81 ? 21.038 0.280 -12.202 1.00 95.44 81 ILE A N 1
ATOM 595 C CA . ILE A 1 81 ? 20.103 1.252 -11.618 1.00 95.44 81 ILE A CA 1
ATOM 596 C C . ILE A 1 81 ? 19.031 0.529 -10.800 1.00 95.44 81 ILE A C 1
ATOM 598 O O . ILE A 1 81 ? 18.826 0.882 -9.642 1.00 95.44 81 ILE A O 1
ATOM 602 N N . LEU A 1 82 ? 18.394 -0.507 -11.355 1.00 96.56 82 LEU A N 1
ATOM 603 C CA . LEU A 1 82 ? 17.367 -1.294 -10.662 1.00 96.56 82 LEU A CA 1
ATOM 604 C C . LEU A 1 82 ? 17.890 -1.894 -9.350 1.00 96.56 82 LEU A C 1
ATOM 606 O O . LEU A 1 82 ? 17.213 -1.810 -8.327 1.00 96.56 82 LEU A O 1
ATOM 610 N N . ASN A 1 83 ? 19.114 -2.424 -9.353 1.00 96.12 83 ASN A N 1
ATOM 611 C CA . ASN A 1 83 ? 19.770 -2.942 -8.151 1.00 96.12 83 ASN A CA 1
ATOM 612 C C . ASN A 1 83 ? 20.080 -1.827 -7.141 1.00 96.12 83 ASN A C 1
ATOM 614 O O . ASN A 1 83 ? 19.894 -2.003 -5.939 1.00 96.12 83 ASN A O 1
ATOM 618 N N . ASN A 1 84 ? 20.508 -0.657 -7.616 1.00 95.62 84 ASN A N 1
ATOM 619 C CA . ASN A 1 84 ? 20.812 0.490 -6.764 1.00 95.62 84 ASN A CA 1
ATOM 620 C C . ASN A 1 84 ? 19.559 1.128 -6.147 1.00 95.62 84 ASN A C 1
ATOM 622 O O . ASN A 1 84 ? 19.649 1.713 -5.068 1.00 95.62 84 ASN A O 1
ATOM 626 N N . ILE A 1 85 ? 18.391 1.020 -6.776 1.00 95.69 85 ILE A N 1
ATOM 627 C CA . ILE A 1 85 ? 17.136 1.525 -6.199 1.00 95.69 85 ILE A CA 1
ATOM 628 C C . ILE A 1 85 ? 16.364 0.449 -5.430 1.00 95.69 85 ILE A C 1
ATOM 630 O O . ILE A 1 85 ? 15.429 0.788 -4.710 1.00 95.69 85 ILE A O 1
ATOM 634 N N . ALA A 1 86 ? 16.731 -0.829 -5.536 1.00 95.06 86 ALA A N 1
ATOM 635 C CA . ALA A 1 86 ? 16.112 -1.893 -4.755 1.00 95.06 86 ALA A CA 1
ATOM 636 C C . ALA A 1 86 ? 16.387 -1.710 -3.255 1.00 95.06 86 ALA A C 1
ATOM 638 O O . ALA A 1 86 ? 17.476 -1.295 -2.850 1.00 95.06 86 ALA A O 1
ATOM 639 N N . ILE A 1 87 ? 15.393 -2.020 -2.417 1.00 93.44 87 ILE A N 1
ATOM 640 C CA . ILE A 1 87 ? 15.598 -2.052 -0.966 1.00 93.44 87 ILE A CA 1
ATOM 641 C C . ILE A 1 87 ? 16.616 -3.138 -0.599 1.00 93.44 87 ILE A C 1
ATOM 643 O O . ILE A 1 87 ? 16.684 -4.176 -1.257 1.00 93.44 87 ILE A O 1
ATOM 647 N N . THR A 1 88 ? 17.406 -2.906 0.448 1.00 93.56 88 THR A N 1
ATOM 648 C CA . THR A 1 88 ? 18.350 -3.921 0.937 1.00 93.56 88 THR A CA 1
ATOM 649 C C . THR A 1 88 ? 17.620 -5.043 1.669 1.00 93.56 88 THR A C 1
ATOM 651 O O . THR A 1 88 ? 16.489 -4.868 2.125 1.00 93.56 88 THR A O 1
ATOM 654 N N . ASP A 1 89 ? 18.289 -6.180 1.850 1.00 94.56 89 ASP A N 1
ATOM 655 C CA . ASP A 1 89 ? 17.749 -7.290 2.640 1.00 94.56 89 ASP A CA 1
ATOM 656 C C . ASP A 1 89 ? 17.436 -6.867 4.081 1.00 94.56 89 ASP A C 1
ATOM 658 O O . ASP A 1 89 ? 16.351 -7.151 4.576 1.00 94.56 89 ASP A O 1
ATOM 662 N N . ALA A 1 90 ? 18.317 -6.081 4.708 1.00 94.50 90 ALA A N 1
ATOM 663 C CA . ALA A 1 90 ? 18.081 -5.536 6.044 1.00 94.50 90 ALA A CA 1
ATOM 664 C C . ALA A 1 90 ? 16.848 -4.613 6.101 1.00 94.50 90 ALA A C 1
ATOM 666 O O . ALA A 1 90 ? 16.087 -4.652 7.062 1.00 94.50 90 ALA A O 1
ATOM 667 N N . GLN A 1 91 ? 16.619 -3.789 5.070 1.00 94.06 91 GLN A N 1
ATOM 668 C CA . GLN A 1 91 ? 15.416 -2.950 4.984 1.00 94.06 91 GLN A CA 1
ATOM 669 C C . GLN A 1 91 ? 14.150 -3.785 4.771 1.00 94.06 91 GLN A C 1
ATOM 671 O O . GLN A 1 91 ? 13.090 -3.428 5.285 1.00 94.06 91 GLN A O 1
ATOM 676 N N . ARG A 1 92 ? 14.253 -4.879 4.006 1.00 94.75 92 ARG A N 1
ATOM 677 C CA . ARG A 1 92 ? 13.152 -5.821 3.796 1.00 94.75 92 ARG A CA 1
ATOM 678 C C . ARG A 1 92 ? 12.774 -6.501 5.109 1.00 94.75 92 ARG A C 1
ATOM 680 O O . ARG A 1 92 ? 11.620 -6.409 5.504 1.00 94.75 92 ARG A O 1
ATOM 687 N N . GLU A 1 93 ? 13.744 -7.085 5.804 1.00 95.75 93 GLU A N 1
ATOM 688 C CA . GLU A 1 93 ? 13.533 -7.765 7.087 1.00 95.75 93 GLU A CA 1
ATOM 689 C C . GLU A 1 93 ? 12.970 -6.813 8.157 1.00 95.75 93 GLU A C 1
ATOM 691 O O . GLU A 1 93 ? 12.033 -7.156 8.878 1.00 95.75 93 GLU A O 1
ATOM 696 N N . ASP A 1 94 ? 13.487 -5.583 8.229 1.00 94.88 94 ASP A N 1
ATOM 697 C CA . ASP A 1 94 ? 12.993 -4.557 9.153 1.00 94.88 94 ASP A CA 1
ATOM 698 C C . ASP A 1 94 ? 11.522 -4.188 8.882 1.00 94.88 94 ASP A C 1
ATOM 700 O O . ASP A 1 94 ? 10.714 -4.110 9.812 1.00 94.88 94 ASP A O 1
ATOM 704 N N . GLY A 1 95 ? 11.148 -3.999 7.612 1.00 94.81 95 GLY A N 1
ATOM 705 C CA . GLY A 1 95 ? 9.759 -3.738 7.230 1.00 94.81 95 GLY A CA 1
ATOM 706 C C . GLY A 1 95 ? 8.839 -4.936 7.486 1.00 94.81 95 GLY A C 1
ATOM 707 O O . GLY A 1 95 ? 7.761 -4.755 8.061 1.00 94.81 95 GLY A O 1
ATOM 708 N N . GLU A 1 96 ? 9.292 -6.151 7.153 1.00 96.12 96 GLU A N 1
ATOM 709 C CA . GLU A 1 96 ? 8.581 -7.413 7.404 1.00 96.12 96 GLU A CA 1
ATOM 710 C C . GLU A 1 96 ? 8.259 -7.585 8.885 1.00 96.12 96 GLU A C 1
ATOM 712 O O . GLU A 1 96 ? 7.098 -7.758 9.267 1.00 96.12 96 GLU A O 1
ATOM 717 N N . LYS A 1 97 ? 9.270 -7.424 9.742 1.00 96.56 97 LYS A N 1
ATOM 718 C CA . LYS A 1 97 ? 9.126 -7.520 11.195 1.00 96.56 97 LYS A CA 1
ATOM 719 C C . LYS A 1 97 ? 8.107 -6.523 11.744 1.00 96.56 97 LYS A C 1
ATOM 721 O O . LYS A 1 97 ? 7.285 -6.879 12.593 1.00 96.56 97 LYS A O 1
ATOM 726 N N . LYS A 1 98 ? 8.139 -5.271 11.279 1.00 95.88 98 LYS A N 1
ATOM 727 C CA . LYS A 1 98 ? 7.232 -4.220 11.767 1.00 95.88 98 LYS A CA 1
ATOM 728 C C . LYS A 1 98 ? 5.792 -4.473 11.369 1.00 95.88 98 LYS A C 1
ATOM 730 O O . LYS A 1 98 ? 4.921 -4.462 12.239 1.00 95.88 98 LYS A O 1
ATOM 735 N N . HIS A 1 99 ? 5.529 -4.718 10.087 1.00 96.19 99 HIS A N 1
ATOM 736 C CA . HIS A 1 99 ? 4.155 -4.922 9.640 1.00 96.19 99 HIS A CA 1
ATOM 737 C C . HIS A 1 99 ? 3.571 -6.224 10.196 1.00 96.19 99 HIS A C 1
ATOM 739 O O . HIS A 1 99 ? 2.398 -6.254 10.565 1.00 96.19 99 HIS A O 1
ATOM 745 N N . ALA A 1 100 ? 4.383 -7.281 10.327 1.00 98.00 100 ALA A N 1
ATOM 746 C CA . ALA A 1 100 ? 3.980 -8.541 10.950 1.00 98.00 100 ALA A CA 1
ATOM 747 C C . ALA A 1 100 ? 3.598 -8.337 12.423 1.00 98.00 100 ALA A C 1
ATOM 749 O O . ALA A 1 100 ? 2.554 -8.818 12.876 1.00 98.00 100 ALA A O 1
ATOM 750 N N . GLY A 1 101 ? 4.393 -7.556 13.161 1.00 97.62 101 GLY A N 1
ATOM 751 C CA . GLY A 1 101 ? 4.091 -7.194 14.543 1.00 97.62 101 GLY A CA 1
ATOM 752 C C . GLY A 1 101 ? 2.768 -6.436 14.676 1.00 97.62 101 GLY A C 1
ATOM 753 O O . GLY A 1 101 ? 1.947 -6.786 15.526 1.00 97.62 101 GLY A O 1
ATOM 754 N N . VAL A 1 102 ? 2.538 -5.438 13.814 1.00 97.81 102 VAL A N 1
ATOM 755 C CA . VAL A 1 102 ? 1.329 -4.599 13.858 1.00 97.81 102 VAL A CA 1
ATOM 756 C C . VAL A 1 102 ? 0.084 -5.436 13.576 1.00 97.81 102 VAL A C 1
ATOM 758 O O . VAL A 1 102 ? -0.883 -5.386 14.339 1.00 97.81 102 VAL A O 1
ATOM 761 N N . ARG A 1 103 ? 0.131 -6.279 12.538 1.00 98.44 103 ARG A N 1
ATOM 762 C CA . ARG A 1 103 ? -0.950 -7.220 12.201 1.00 98.44 103 ARG A CA 1
ATOM 763 C C . ARG A 1 103 ? -1.206 -8.201 13.340 1.00 98.44 103 ARG A C 1
ATOM 765 O O . ARG A 1 103 ? -2.356 -8.406 13.713 1.00 98.44 103 ARG A O 1
ATOM 772 N N . SER A 1 104 ? -0.147 -8.733 13.951 1.00 98.31 104 SER A N 1
ATOM 773 C CA . SER A 1 104 ? -0.255 -9.635 15.103 1.00 98.31 104 SER A CA 1
ATOM 774 C C . SER A 1 104 ? -0.929 -8.981 16.305 1.00 98.31 104 SER A C 1
ATOM 776 O O . SER A 1 104 ? -1.757 -9.611 16.959 1.00 98.31 104 SER A O 1
ATOM 778 N N . ALA A 1 105 ? -0.591 -7.727 16.618 1.00 98.00 105 ALA A N 1
ATOM 779 C CA . ALA A 1 105 ? -1.198 -6.999 17.731 1.00 98.00 105 ALA A CA 1
ATOM 780 C C . ALA A 1 105 ? -2.710 -6.822 17.533 1.00 98.00 105 ALA A C 1
ATOM 782 O O . ALA A 1 105 ? -3.491 -7.116 18.440 1.00 98.00 105 ALA A O 1
ATOM 783 N N . LEU A 1 106 ? -3.124 -6.419 16.329 1.00 98.50 106 LEU A N 1
ATOM 784 C CA . LEU A 1 106 ? -4.535 -6.236 15.992 1.00 98.50 106 LEU A CA 1
ATOM 785 C C . LEU A 1 106 ? -5.294 -7.566 15.926 1.00 98.50 106 LEU A C 1
ATOM 787 O O . LEU A 1 106 ? -6.406 -7.654 16.441 1.00 98.50 106 LEU A O 1
ATOM 791 N N . ASN A 1 107 ? -4.694 -8.620 15.366 1.00 98.69 107 ASN A N 1
ATOM 792 C CA . ASN A 1 107 ? -5.300 -9.953 15.320 1.00 98.69 107 ASN A CA 1
ATOM 793 C C . ASN A 1 107 ? -5.527 -10.546 16.711 1.00 98.69 107 ASN A C 1
ATOM 795 O O . ASN A 1 107 ? -6.603 -11.086 16.971 1.00 98.69 107 ASN A O 1
ATOM 799 N N . ARG A 1 108 ? -4.565 -10.398 17.628 1.00 98.31 108 ARG A N 1
ATOM 800 C CA . ARG A 1 108 ? -4.751 -10.831 19.019 1.00 98.31 108 ARG A CA 1
ATOM 801 C C . ARG A 1 108 ? -5.898 -10.088 19.692 1.00 98.31 108 ARG A C 1
ATOM 803 O O . ARG A 1 108 ? -6.677 -10.711 20.399 1.00 98.31 108 ARG A O 1
ATOM 810 N N . HIS A 1 109 ? -6.005 -8.779 19.470 1.00 98.19 109 HIS A N 1
ATOM 811 C CA . HIS A 1 109 ? -7.027 -7.969 20.124 1.00 98.19 109 HIS A CA 1
ATOM 812 C C . HIS A 1 109 ? -8.433 -8.212 19.560 1.00 98.19 109 HIS A C 1
ATOM 814 O O . HIS A 1 109 ? -9.365 -8.469 20.313 1.00 98.19 109 HIS A O 1
ATOM 820 N N . TYR A 1 110 ? -8.593 -8.128 18.238 1.00 98.19 110 TYR A N 1
ATOM 821 C CA . TYR A 1 110 ? -9.912 -8.106 17.604 1.00 98.19 110 TYR A CA 1
ATOM 822 C C . TYR A 1 110 ? -10.432 -9.481 17.202 1.00 98.19 110 TYR A C 1
ATOM 824 O O . TYR A 1 110 ? -11.638 -9.709 17.219 1.00 98.19 110 TYR A O 1
ATOM 832 N N . TRP A 1 111 ? -9.536 -10.390 16.827 1.00 98.19 111 TRP A N 1
ATOM 833 C CA . TRP A 1 111 ? -9.898 -11.710 16.315 1.00 98.19 111 TRP A CA 1
ATOM 834 C C . TRP A 1 111 ? -9.558 -12.838 17.289 1.00 98.19 111 TRP A C 1
ATOM 836 O O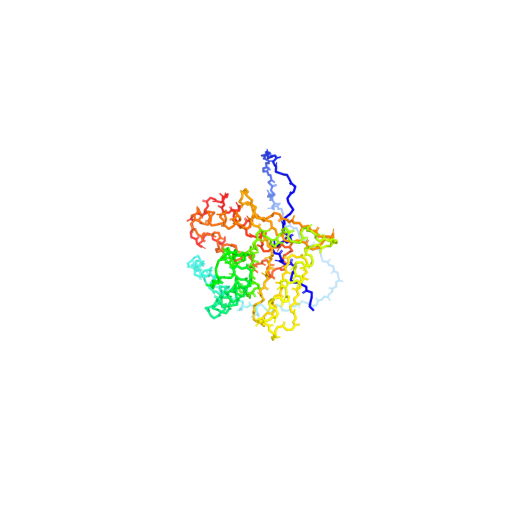 . TRP A 1 111 ? -9.977 -13.968 17.064 1.00 98.19 111 TRP A O 1
ATOM 846 N N . ASN A 1 112 ? -8.821 -12.543 18.367 1.00 97.56 112 ASN A N 1
ATOM 847 C CA . ASN A 1 112 ? -8.291 -13.535 19.300 1.00 97.56 112 ASN A CA 1
ATOM 848 C C . ASN A 1 112 ? -7.498 -14.650 18.586 1.00 97.56 112 ASN A C 1
ATOM 850 O O . ASN A 1 112 ? -7.597 -15.828 18.928 1.00 97.56 112 ASN A O 1
ATOM 854 N N . VAL A 1 113 ? -6.716 -14.279 17.563 1.00 97.75 113 VAL A N 1
ATOM 855 C CA . VAL A 1 113 ? -5.861 -15.210 16.808 1.00 97.75 113 VAL A CA 1
ATOM 856 C C . VAL A 1 113 ? -4.398 -14.782 16.846 1.00 97.75 113 VAL A C 1
ATOM 858 O O . VAL A 1 113 ? -4.067 -13.597 16.783 1.00 97.75 113 VAL A O 1
ATOM 861 N N . ALA A 1 114 ? -3.501 -15.764 16.911 1.00 96.88 114 ALA A N 1
ATOM 862 C CA . ALA A 1 114 ? -2.063 -15.558 16.787 1.00 96.88 114 ALA A CA 1
ATOM 863 C C . ALA A 1 114 ? -1.654 -15.649 15.307 1.00 96.88 114 ALA A C 1
ATOM 865 O O . ALA A 1 114 ? -1.237 -16.701 14.832 1.00 96.88 114 ALA A O 1
ATOM 866 N N . SER A 1 115 ? -1.821 -14.554 14.564 1.00 97.81 115 SER A N 1
ATOM 867 C CA . SER A 1 115 ? -1.405 -14.473 13.161 1.00 97.81 115 SER A CA 1
ATOM 868 C C . SER A 1 115 ? -0.910 -13.076 12.805 1.00 97.81 115 SER A C 1
ATOM 870 O O . SER A 1 115 ? -1.528 -12.073 13.161 1.00 97.81 115 SER A O 1
ATOM 872 N N . ASP A 1 116 ? 0.179 -13.023 12.050 1.00 96.94 116 ASP A N 1
ATOM 873 C CA . ASP A 1 116 ? 0.776 -11.816 11.480 1.00 96.94 116 ASP A CA 1
ATOM 874 C C . ASP A 1 116 ? 0.303 -11.525 10.047 1.00 96.94 116 ASP A C 1
ATOM 876 O O . ASP A 1 116 ? 0.729 -10.543 9.438 1.00 96.94 116 ASP A O 1
ATOM 880 N N . THR A 1 117 ? -0.577 -12.372 9.507 1.00 96.12 117 THR A N 1
ATOM 881 C CA . THR A 1 117 ? -1.019 -12.348 8.108 1.00 96.12 117 THR A CA 1
ATOM 882 C C . THR A 1 117 ? -2.538 -12.403 7.944 1.00 96.12 117 THR A C 1
ATOM 884 O O . THR A 1 117 ? -3.067 -11.894 6.955 1.00 96.12 117 THR A O 1
ATOM 887 N N . ALA A 1 118 ? -3.272 -12.950 8.908 1.00 97.75 118 ALA A N 1
ATOM 888 C CA . ALA A 1 118 ? -4.727 -13.012 8.843 1.00 97.75 118 ALA A CA 1
ATOM 889 C C . ALA A 1 118 ? -5.379 -11.618 8.887 1.00 97.75 118 ALA A C 1
ATOM 891 O O . ALA A 1 118 ? -4.806 -10.664 9.417 1.00 97.75 118 ALA A O 1
ATOM 892 N N . ASN A 1 119 ? -6.604 -11.541 8.361 1.00 98.31 119 ASN A N 1
ATOM 893 C CA . ASN A 1 119 ? -7.522 -10.404 8.494 1.00 98.31 119 ASN A CA 1
ATOM 894 C C . ASN A 1 119 ? -6.961 -9.052 8.044 1.00 98.31 119 ASN A C 1
ATOM 896 O O . ASN A 1 119 ? -7.336 -8.009 8.567 1.00 98.31 119 ASN A O 1
ATOM 900 N N . SER A 1 120 ? -6.060 -9.040 7.070 1.00 97.50 120 SER A N 1
ATOM 901 C CA . SER A 1 120 ? -5.537 -7.789 6.536 1.00 97.50 120 SER A CA 1
ATOM 902 C C . SER A 1 120 ? -4.888 -7.982 5.178 1.00 97.50 120 SER A C 1
ATOM 904 O O . SER A 1 120 ? -4.454 -9.080 4.830 1.00 97.50 120 SER A O 1
ATOM 906 N N . LEU A 1 121 ? -4.716 -6.877 4.470 1.00 96.50 121 LEU A N 1
ATOM 907 C CA . LEU A 1 121 ? -4.009 -6.802 3.205 1.00 96.50 121 LEU A CA 1
ATOM 908 C C . LEU A 1 121 ? -2.753 -5.955 3.384 1.00 96.50 121 LEU A C 1
ATOM 910 O O . LEU A 1 121 ? -2.809 -4.869 3.961 1.00 96.50 121 LEU A O 1
ATOM 914 N N . LEU A 1 122 ? -1.629 -6.453 2.875 1.00 94.94 122 LEU A N 1
ATOM 915 C CA . LEU A 1 122 ? -0.458 -5.618 2.640 1.00 94.94 122 LEU A CA 1
ATOM 916 C C . LEU A 1 122 ? -0.700 -4.895 1.317 1.00 94.94 122 LEU A C 1
ATOM 918 O O . LEU A 1 122 ? -0.895 -5.551 0.293 1.00 94.94 122 LEU A O 1
ATOM 922 N N . ILE A 1 123 ? -0.756 -3.568 1.349 1.00 93.62 123 ILE A N 1
ATOM 923 C CA . ILE A 1 123 ? -1.106 -2.751 0.186 1.00 93.62 123 ILE A CA 1
ATOM 924 C C . ILE A 1 123 ? 0.046 -1.796 -0.151 1.00 93.62 123 ILE A C 1
ATOM 926 O O . ILE A 1 123 ? 1.186 -1.998 0.278 1.00 93.62 123 ILE A O 1
ATOM 930 N N . GLY A 1 124 ? -0.230 -0.798 -0.992 1.00 91.69 124 GLY A N 1
ATOM 931 C CA . GLY A 1 124 ? 0.768 0.183 -1.393 1.00 91.69 124 GLY A CA 1
ATOM 932 C C . GLY A 1 124 ? 1.961 -0.465 -2.091 1.00 91.69 124 GLY A C 1
ATOM 933 O O . GLY A 1 124 ? 1.845 -1.514 -2.731 1.00 91.69 124 GLY A O 1
ATOM 934 N N . SER A 1 125 ? 3.128 0.164 -1.970 1.00 92.75 125 SER A N 1
ATOM 935 C CA . SER A 1 125 ? 4.332 -0.302 -2.670 1.00 92.75 125 SER A CA 1
ATOM 936 C C . SER A 1 125 ? 4.855 -1.656 -2.175 1.00 92.75 125 SER A C 1
ATOM 938 O O . SER A 1 125 ? 5.527 -2.373 -2.922 1.00 92.75 125 SER A O 1
ATOM 940 N N . TRP A 1 126 ? 4.519 -2.020 -0.936 1.00 93.62 126 TRP A N 1
ATOM 941 C CA . TRP A 1 126 ? 4.839 -3.316 -0.348 1.00 93.62 126 TRP A CA 1
ATOM 942 C C . TRP A 1 126 ? 3.972 -4.427 -0.934 1.00 93.62 126 TRP A C 1
ATOM 944 O O . TRP A 1 126 ? 4.517 -5.411 -1.421 1.00 93.62 126 TRP A O 1
ATOM 954 N N . GLY A 1 127 ? 2.651 -4.239 -0.980 1.00 92.62 127 GLY A N 1
ATOM 955 C CA . GLY A 1 127 ? 1.725 -5.212 -1.572 1.00 92.62 127 GLY A CA 1
ATOM 956 C C . GLY A 1 127 ? 1.869 -5.382 -3.087 1.00 92.62 127 GLY A C 1
ATOM 957 O O . GLY A 1 127 ? 1.592 -6.457 -3.621 1.00 92.62 127 GLY A O 1
ATOM 958 N N . LYS A 1 128 ? 2.312 -4.326 -3.782 1.00 93.44 128 LYS A N 1
ATOM 959 C CA . LYS A 1 128 ? 2.483 -4.295 -5.245 1.00 93.44 128 LYS A CA 1
ATOM 960 C C . LYS A 1 128 ? 3.893 -4.657 -5.719 1.00 93.44 128 LYS A C 1
ATOM 962 O O . LYS A 1 128 ? 4.118 -4.701 -6.920 1.00 93.44 128 LYS A O 1
ATOM 967 N N . ASP A 1 129 ? 4.850 -4.861 -4.812 1.00 93.25 129 ASP A N 1
ATOM 968 C CA . ASP A 1 129 ? 6.272 -5.054 -5.137 1.00 93.25 129 ASP A CA 1
ATOM 969 C C . ASP A 1 129 ? 6.898 -3.913 -5.969 1.00 93.25 129 ASP A C 1
ATOM 971 O O . ASP A 1 129 ? 7.856 -4.100 -6.720 1.00 93.25 129 ASP A O 1
ATOM 975 N N . THR A 1 130 ? 6.422 -2.682 -5.799 1.00 94.38 130 THR A N 1
ATOM 976 C CA . THR A 1 130 ? 6.920 -1.484 -6.506 1.00 94.38 130 THR A CA 1
ATOM 977 C C . THR A 1 130 ? 7.784 -0.581 -5.619 1.00 94.38 130 THR A C 1
ATOM 979 O O . THR A 1 130 ? 8.026 0.585 -5.947 1.00 94.38 130 THR A O 1
ATOM 982 N N . ARG A 1 131 ? 8.217 -1.077 -4.456 1.00 93.62 131 ARG A N 1
ATOM 983 C CA . ARG A 1 131 ? 9.063 -0.341 -3.503 1.00 93.62 131 ARG A CA 1
ATOM 984 C C . ARG A 1 131 ? 10.458 -0.052 -4.068 1.00 93.62 131 ARG A C 1
ATOM 986 O O . ARG A 1 131 ? 11.070 -0.908 -4.705 1.00 93.62 131 ARG A O 1
ATOM 993 N N . VAL A 1 132 ? 10.953 1.153 -3.796 1.00 94.12 132 VAL A N 1
ATOM 994 C CA . VAL A 1 132 ? 12.289 1.646 -4.169 1.00 94.12 132 VAL A CA 1
ATOM 995 C C . VAL A 1 132 ? 12.907 2.406 -2.997 1.00 94.12 132 VAL A C 1
ATOM 997 O O . VAL A 1 132 ? 12.191 2.818 -2.085 1.00 94.12 132 VAL A O 1
ATOM 1000 N N . ARG A 1 133 ? 14.230 2.578 -3.000 1.00 91.75 133 ARG A N 1
ATOM 1001 C CA . ARG A 1 133 ? 14.958 3.348 -1.987 1.00 91.75 133 ARG A CA 1
ATOM 1002 C C . ARG A 1 133 ? 14.865 4.860 -2.239 1.00 91.75 133 ARG A C 1
ATOM 1004 O O . ARG A 1 133 ? 14.922 5.282 -3.389 1.00 91.75 133 ARG A O 1
ATOM 1011 N N . PRO A 1 134 ? 14.845 5.680 -1.172 1.00 84.38 134 PRO A N 1
ATOM 1012 C CA . PRO A 1 134 ? 14.660 5.294 0.225 1.00 84.38 134 PRO A CA 1
ATOM 1013 C C . PRO A 1 134 ? 13.243 4.755 0.442 1.00 84.38 134 PRO A C 1
ATOM 1015 O O . PRO A 1 134 ? 12.292 5.251 -0.159 1.00 84.38 134 PRO A O 1
ATOM 1018 N N . SER A 1 135 ? 13.121 3.725 1.286 1.00 76.31 135 SER A N 1
ATOM 1019 C CA . SER A 1 135 ? 11.809 3.173 1.626 1.00 76.31 135 SER A CA 1
ATOM 1020 C C . SER A 1 135 ? 10.965 4.262 2.283 1.00 76.31 135 SER A C 1
ATOM 1022 O O . SER A 1 135 ? 11.481 5.002 3.120 1.00 76.31 135 SER A O 1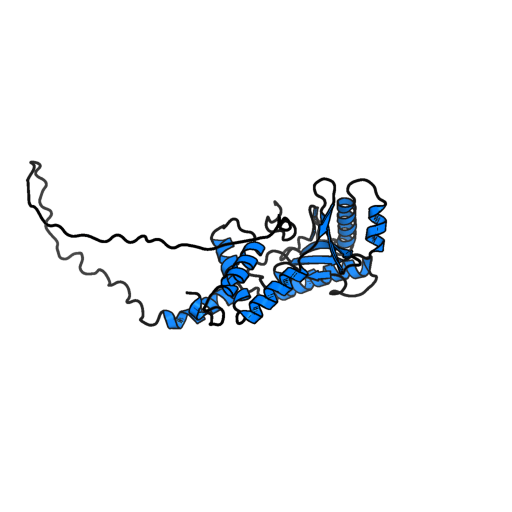
ATOM 1024 N N . ARG A 1 136 ? 9.702 4.371 1.873 1.00 76.44 136 ARG A N 1
ATOM 1025 C CA . ARG A 1 136 ? 8.774 5.377 2.388 1.00 76.44 136 ARG A CA 1
ATOM 1026 C C . ARG A 1 136 ? 8.056 4.811 3.605 1.00 76.44 136 ARG A C 1
ATOM 1028 O O . ARG A 1 136 ? 8.520 4.988 4.726 1.00 76.44 136 ARG A O 1
ATOM 1035 N N . ASP A 1 137 ? 7.018 4.024 3.359 1.00 87.44 137 ASP A N 1
ATOM 1036 C CA . ASP A 1 137 ? 6.064 3.593 4.374 1.00 87.44 137 ASP A CA 1
ATOM 1037 C C . ASP A 1 137 ? 5.608 2.163 4.048 1.00 87.44 137 ASP A C 1
ATOM 1039 O O . ASP A 1 137 ? 5.695 1.708 2.898 1.00 87.44 137 ASP A O 1
ATOM 1043 N N . VAL A 1 138 ? 5.156 1.430 5.066 1.00 94.31 138 VAL A N 1
ATOM 1044 C CA . VAL A 1 138 ? 4.447 0.160 4.881 1.00 94.31 138 VAL A CA 1
ATOM 1045 C C . VAL A 1 138 ? 2.958 0.393 5.068 1.00 94.31 138 VAL A C 1
ATOM 1047 O O . VAL A 1 138 ? 2.523 0.726 6.169 1.00 94.31 138 VAL A O 1
ATOM 1050 N N . ASP A 1 139 ? 2.180 0.154 4.019 1.00 95.19 139 ASP A N 1
ATOM 1051 C CA . ASP A 1 139 ? 0.735 0.345 4.038 1.00 95.19 139 ASP A CA 1
ATOM 1052 C C . ASP A 1 139 ? 0.001 -0.971 4.320 1.00 95.19 139 ASP A C 1
ATOM 1054 O O . ASP A 1 139 ? 0.168 -1.973 3.614 1.00 95.19 139 ASP A O 1
ATOM 1058 N N . ILE A 1 140 ? -0.860 -0.966 5.332 1.00 97.69 140 ILE A N 1
ATOM 1059 C CA . ILE A 1 140 ? -1.681 -2.110 5.734 1.00 97.69 140 ILE A CA 1
ATOM 1060 C C . ILE A 1 140 ? -3.147 -1.688 5.715 1.00 97.69 140 ILE A C 1
ATOM 1062 O O . ILE A 1 140 ? -3.509 -0.651 6.261 1.00 97.69 140 ILE A O 1
ATOM 1066 N N . LEU A 1 141 ? -4.012 -2.526 5.150 1.00 98.12 141 LEU A N 1
ATOM 1067 C CA . LEU A 1 141 ? -5.455 -2.445 5.366 1.00 98.12 141 LEU A CA 1
ATOM 1068 C C . LEU A 1 141 ? -5.873 -3.590 6.285 1.00 98.12 141 LEU A C 1
ATOM 1070 O O . LEU A 1 141 ? -5.909 -4.744 5.860 1.00 98.12 141 LEU A O 1
ATOM 1074 N N . PHE A 1 142 ? -6.156 -3.286 7.549 1.00 98.69 142 PHE A N 1
ATOM 1075 C CA . PHE A 1 142 ? -6.599 -4.274 8.529 1.00 98.69 142 PHE A CA 1
ATOM 1076 C C . PHE A 1 142 ? -8.127 -4.359 8.559 1.00 98.69 142 PHE A C 1
ATOM 1078 O O . PHE A 1 142 ? -8.815 -3.340 8.620 1.00 98.69 142 PHE A O 1
ATOM 1085 N N . LEU A 1 143 ? -8.654 -5.580 8.513 1.00 98.62 143 LEU A N 1
ATOM 1086 C CA . LEU A 1 143 ? -10.080 -5.874 8.469 1.00 98.62 143 LEU A CA 1
ATOM 1087 C C . LEU A 1 143 ? -10.559 -6.282 9.860 1.00 98.62 143 LEU A C 1
ATOM 1089 O O . LEU A 1 143 ? -10.161 -7.314 10.403 1.00 98.62 143 LEU A O 1
ATOM 1093 N N . LEU A 1 144 ? -11.418 -5.458 10.445 1.00 98.69 144 LEU A N 1
ATOM 1094 C CA . LEU A 1 144 ? -12.014 -5.723 11.746 1.00 98.69 144 LEU A CA 1
ATOM 1095 C C . LEU A 1 144 ? -13.228 -6.660 11.627 1.00 98.69 144 LEU A C 1
ATOM 1097 O O . LEU A 1 144 ? -13.860 -6.727 10.566 1.00 98.69 144 LEU A O 1
ATOM 1101 N N . PRO A 1 145 ? -13.595 -7.361 12.717 1.00 98.38 145 PRO A N 1
ATOM 1102 C CA . PRO A 1 145 ? -14.814 -8.156 12.757 1.00 98.38 145 PRO A CA 1
ATOM 1103 C C . PRO A 1 145 ? -16.070 -7.308 12.488 1.00 98.38 145 PRO A C 1
ATOM 1105 O O . PRO A 1 145 ? -16.149 -6.169 12.963 1.00 98.38 145 PRO A O 1
ATOM 1108 N N . PRO A 1 146 ? -17.108 -7.860 11.828 1.00 97.94 146 PRO A N 1
ATOM 1109 C CA . PRO A 1 146 ? -18.371 -7.151 11.587 1.00 97.94 146 PRO A CA 1
ATOM 1110 C C . PRO A 1 146 ? -19.063 -6.645 12.862 1.00 97.94 146 PRO A C 1
ATOM 1112 O O . PRO A 1 146 ? -19.736 -5.617 12.843 1.00 97.94 146 PRO A O 1
ATOM 1115 N N . SER A 1 147 ? -18.873 -7.321 13.999 1.00 98.00 147 SER A N 1
ATOM 1116 C CA . SER A 1 147 ? -19.412 -6.877 15.291 1.00 98.00 147 SER A CA 1
ATOM 1117 C C . SER A 1 147 ? -18.893 -5.495 15.700 1.00 98.00 147 SER A C 1
ATOM 1119 O O . SER A 1 147 ? -19.665 -4.685 16.216 1.00 98.00 147 SER A O 1
ATOM 1121 N N . VAL A 1 148 ? -17.623 -5.189 15.408 1.00 98.44 148 VAL A N 1
ATOM 1122 C CA . VAL A 1 148 ? -17.031 -3.873 15.682 1.00 98.44 148 VAL A CA 1
ATOM 1123 C C . VAL A 1 148 ? -17.699 -2.808 14.814 1.00 98.44 148 VAL A C 1
ATOM 1125 O O . VAL A 1 148 ? -18.049 -1.749 15.323 1.00 98.44 148 VAL A O 1
ATOM 1128 N N . TYR A 1 149 ? -17.980 -3.094 13.538 1.00 98.19 149 TYR A N 1
ATOM 1129 C CA . TYR A 1 149 ? -18.739 -2.170 12.688 1.00 98.19 149 TYR A CA 1
ATOM 1130 C C . TYR A 1 149 ? -20.081 -1.806 13.337 1.00 98.19 149 TYR A C 1
ATOM 1132 O O . TYR A 1 149 ? -20.351 -0.631 13.585 1.00 98.19 149 TYR A O 1
ATOM 1140 N N . HIS A 1 150 ? -20.892 -2.802 13.702 1.00 97.44 150 HIS A N 1
ATOM 1141 C CA . HIS A 1 150 ? -22.206 -2.562 14.307 1.00 97.44 150 HIS A CA 1
ATOM 1142 C C . HIS A 1 150 ? -22.125 -1.786 15.630 1.00 97.44 150 HIS A C 1
ATOM 1144 O O . HIS A 1 150 ? -22.940 -0.892 15.862 1.00 97.44 150 HIS A O 1
ATOM 1150 N N . GLN A 1 151 ? -21.114 -2.062 16.461 1.00 97.75 151 GLN A N 1
ATOM 1151 C CA . GLN A 1 151 ? -20.877 -1.331 17.707 1.00 97.75 151 GLN A CA 1
ATOM 1152 C C . GLN A 1 151 ? -20.641 0.168 17.463 1.00 97.75 151 GLN A C 1
ATOM 1154 O O . GLN A 1 151 ? -21.208 1.002 18.171 1.00 97.75 151 GLN A O 1
ATOM 1159 N N . TYR A 1 152 ? -19.819 0.534 16.475 1.00 97.56 152 TYR A N 1
ATOM 1160 C CA . TYR A 1 152 ? -19.536 1.946 16.184 1.00 97.56 152 TYR A CA 1
ATOM 1161 C C . TYR A 1 152 ? -20.686 2.634 15.463 1.00 97.56 152 TYR A C 1
ATOM 1163 O O . TYR A 1 152 ? -20.919 3.819 15.696 1.00 97.56 152 TYR A O 1
ATOM 1171 N N . GLN A 1 153 ? -21.458 1.902 14.660 1.00 96.62 153 GLN A N 1
ATOM 1172 C CA . GLN A 1 153 ? -22.649 2.442 14.006 1.00 96.62 153 GLN A CA 1
ATOM 1173 C C . GLN A 1 153 ? -23.750 2.853 14.993 1.00 96.62 153 GLN A C 1
ATOM 1175 O O . GLN A 1 153 ? -24.566 3.707 14.657 1.00 96.62 153 GLN A O 1
ATOM 1180 N N . ALA A 1 154 ? -23.741 2.324 16.219 1.00 96.31 154 ALA A N 1
ATOM 1181 C CA . ALA A 1 154 ? -24.630 2.763 17.293 1.00 96.31 154 ALA A CA 1
ATOM 1182 C C . ALA A 1 154 ? -24.185 4.076 17.976 1.00 96.31 154 ALA A C 1
ATOM 1184 O O . ALA A 1 154 ? -24.956 4.659 18.737 1.00 96.31 154 ALA A O 1
ATOM 1185 N N . ARG A 1 155 ? -22.959 4.562 17.727 1.00 96.19 155 ARG A N 1
ATOM 1186 C CA . ARG A 1 155 ? -22.445 5.812 18.315 1.00 96.19 155 ARG A CA 1
ATOM 1187 C C . ARG A 1 155 ? -22.948 7.043 17.546 1.00 96.19 155 ARG A C 1
ATOM 1189 O O . ARG A 1 155 ? -23.383 6.959 16.394 1.00 96.19 155 ARG A O 1
ATOM 1196 N N . THR A 1 156 ? -22.858 8.212 18.168 1.00 94.94 156 THR A N 1
ATOM 1197 C CA . THR A 1 156 ? -23.122 9.517 17.540 1.00 94.94 156 THR A CA 1
ATOM 1198 C C . THR A 1 156 ? -21.814 10.231 17.184 1.00 94.94 156 THR A C 1
ATOM 1200 O O . THR A 1 156 ? -20.741 9.855 17.654 1.00 94.94 156 THR A O 1
ATOM 1203 N N . GLY A 1 157 ? -21.895 11.258 16.334 1.00 95.69 157 GLY A N 1
ATOM 1204 C CA . GLY A 1 157 ? -20.727 12.016 15.879 1.00 95.69 157 GLY A CA 1
ATOM 1205 C C . GLY A 1 157 ? -19.864 11.258 14.865 1.00 95.69 157 GLY A C 1
ATOM 1206 O O . GLY A 1 157 ? -20.342 10.360 14.173 1.00 95.69 157 GLY A O 1
ATOM 1207 N N . ASN A 1 158 ? -18.588 11.634 14.775 1.00 96.75 158 ASN A N 1
ATOM 1208 C CA . ASN A 1 158 ? -17.637 11.044 13.833 1.00 96.75 158 ASN A CA 1
ATOM 1209 C C . ASN A 1 158 ? -17.147 9.674 14.334 1.00 96.75 158 ASN A C 1
ATOM 1211 O O . ASN A 1 158 ? -16.179 9.558 15.094 1.00 96.75 158 ASN A O 1
ATOM 1215 N N . ARG A 1 159 ? -17.857 8.626 13.914 1.00 97.00 159 ARG A N 1
ATOM 1216 C CA . ARG A 1 159 ? -17.635 7.231 14.329 1.00 97.00 159 ARG A CA 1
ATOM 1217 C C . ARG A 1 159 ? -16.283 6.704 13.872 1.00 97.00 159 ARG A C 1
ATOM 1219 O O . ARG A 1 159 ? -15.653 5.941 14.597 1.00 97.00 159 ARG A O 1
ATOM 1226 N N . GLN A 1 160 ? -15.839 7.122 12.693 1.00 97.81 160 GLN A N 1
ATOM 1227 C CA . GLN A 1 160 ? -14.569 6.716 12.107 1.00 97.81 160 GLN A CA 1
ATOM 1228 C C . GLN A 1 160 ? -13.401 7.301 12.888 1.00 97.81 160 GLN A C 1
ATOM 1230 O O . GLN A 1 160 ? -12.474 6.565 13.212 1.00 97.81 160 GLN A O 1
ATOM 1235 N N . SER A 1 161 ? -13.481 8.575 13.287 1.00 97.38 161 SER A N 1
ATOM 1236 C CA . SER A 1 161 ? -12.494 9.165 14.196 1.00 97.38 161 SER A CA 1
ATOM 1237 C C . SER A 1 161 ? -12.432 8.392 15.502 1.00 97.38 161 SER A C 1
ATOM 1239 O O . SER A 1 161 ? -11.347 7.995 15.914 1.00 97.38 161 SER A O 1
ATOM 1241 N N . ALA A 1 162 ? -13.582 8.120 16.129 1.00 97.56 162 ALA A N 1
ATOM 1242 C CA . ALA A 1 162 ? -13.620 7.343 17.366 1.00 97.56 162 ALA A CA 1
ATOM 1243 C C . ALA A 1 162 ? -12.977 5.954 17.190 1.00 97.56 162 ALA A C 1
ATOM 1245 O O . ALA A 1 162 ? -12.195 5.530 18.036 1.00 97.56 162 ALA A O 1
ATOM 1246 N N . LEU A 1 163 ? -13.254 5.269 16.076 1.00 98.25 163 LEU A N 1
ATOM 1247 C CA . LEU A 1 163 ? -12.682 3.956 15.777 1.00 98.25 163 LEU A CA 1
ATOM 1248 C C . LEU A 1 163 ? -11.165 4.014 15.580 1.00 98.25 163 LEU A C 1
ATOM 1250 O O . LEU A 1 163 ? -10.447 3.201 16.160 1.00 98.25 163 LEU A O 1
ATOM 1254 N N . LEU A 1 164 ? -10.656 4.980 14.809 1.00 98.12 164 LEU A N 1
ATOM 1255 C CA . LEU A 1 164 ? -9.212 5.123 14.617 1.00 98.12 164 LEU A CA 1
ATOM 1256 C C . LEU A 1 164 ? -8.495 5.494 15.923 1.00 98.12 164 LEU A C 1
ATOM 1258 O O . LEU A 1 164 ? -7.394 4.997 16.165 1.00 98.12 164 LEU A O 1
ATOM 1262 N N . GLN A 1 165 ? -9.106 6.314 16.788 1.00 97.19 165 GLN A N 1
ATOM 1263 C CA . GLN A 1 165 ? -8.543 6.606 18.111 1.00 97.19 165 GLN A CA 1
ATOM 1264 C C . GLN A 1 165 ? -8.494 5.352 18.996 1.00 97.19 165 GLN A C 1
ATOM 1266 O O . GLN A 1 165 ? -7.463 5.095 19.610 1.00 97.19 165 GLN A O 1
ATOM 1271 N N . ASP A 1 166 ? -9.547 4.534 19.015 1.00 97.31 166 ASP A N 1
ATOM 1272 C CA . ASP A 1 166 ? -9.577 3.309 19.823 1.00 97.31 166 ASP A CA 1
ATOM 1273 C C . ASP A 1 166 ? -8.539 2.280 19.320 1.00 97.31 166 ASP A C 1
ATOM 1275 O O . ASP A 1 166 ? -7.775 1.718 20.108 1.00 97.31 166 ASP A O 1
ATOM 1279 N N . VAL A 1 167 ? -8.406 2.106 17.997 1.00 97.88 167 VAL A N 1
ATOM 1280 C CA . VAL A 1 167 ? -7.341 1.283 17.383 1.00 97.88 167 VAL A CA 1
ATOM 1281 C C . VAL A 1 167 ? -5.947 1.791 17.759 1.00 97.88 167 VAL A C 1
ATOM 1283 O O . VAL A 1 167 ? -5.062 0.993 18.078 1.00 97.88 167 VAL A O 1
ATOM 1286 N N . LYS A 1 168 ? -5.736 3.110 17.738 1.00 96.75 168 LYS A N 1
ATOM 1287 C CA . LYS A 1 168 ? -4.471 3.726 18.150 1.00 96.75 168 LYS A CA 1
ATOM 1288 C C . LYS A 1 168 ? -4.138 3.389 19.602 1.00 96.75 168 LYS A C 1
ATOM 1290 O O . LYS A 1 168 ? -2.998 3.025 19.882 1.00 96.75 168 LYS A O 1
ATOM 1295 N N . GLU A 1 169 ? -5.108 3.470 20.510 1.00 96.12 169 GLU A N 1
ATOM 1296 C CA . GLU A 1 169 ? -4.897 3.124 21.921 1.00 96.12 169 GLU A CA 1
ATOM 1297 C C . GLU A 1 169 ? -4.554 1.642 22.108 1.00 96.12 169 GLU A C 1
ATOM 1299 O O . GLU A 1 169 ? -3.644 1.316 22.870 1.00 96.12 169 GLU A O 1
ATOM 1304 N N . ILE A 1 170 ? -5.185 0.746 21.345 1.00 95.44 170 ILE A N 1
ATOM 1305 C CA . ILE A 1 170 ? -4.842 -0.685 21.342 1.00 95.44 170 ILE A CA 1
ATOM 1306 C C . ILE A 1 170 ? -3.395 -0.894 20.896 1.00 95.44 170 ILE A C 1
ATOM 1308 O O . ILE A 1 170 ? -2.629 -1.579 21.576 1.00 95.44 170 ILE A O 1
ATOM 1312 N N . LEU A 1 171 ? -2.982 -0.270 19.793 1.00 96.38 171 LEU A N 1
ATOM 1313 C CA . LEU A 1 171 ? -1.608 -0.377 19.300 1.00 96.38 171 LEU A CA 1
ATOM 1314 C C . LEU A 1 171 ? -0.599 0.236 20.278 1.00 96.38 171 LEU A C 1
ATOM 1316 O O . LEU A 1 171 ? 0.492 -0.312 20.451 1.00 96.38 171 LEU A O 1
ATOM 1320 N N . ARG A 1 172 ? -0.972 1.306 20.987 1.00 94.38 172 ARG A N 1
ATOM 1321 C CA . ARG A 1 172 ? -0.133 1.944 22.011 1.00 94.38 172 ARG A CA 1
ATOM 1322 C C . ARG A 1 172 ? 0.218 1.000 23.164 1.00 94.38 172 ARG A C 1
ATOM 1324 O O . ARG A 1 172 ? 1.302 1.132 23.725 1.00 94.38 172 ARG A O 1
ATOM 1331 N N . THR A 1 173 ? -0.632 0.015 23.479 1.00 93.06 173 THR A N 1
ATOM 1332 C CA . THR A 1 173 ? -0.314 -1.006 24.501 1.00 93.06 173 THR A CA 1
ATOM 1333 C C . THR A 1 173 ? 0.870 -1.893 24.110 1.00 93.06 173 THR A C 1
ATOM 1335 O O . THR A 1 173 ? 1.616 -2.342 24.974 1.00 93.06 173 THR A O 1
ATOM 1338 N N . THR A 1 174 ? 1.062 -2.128 22.808 1.00 92.88 174 THR A N 1
ATOM 1339 C CA . THR A 1 174 ? 2.168 -2.936 22.272 1.00 92.88 174 THR A CA 1
ATOM 1340 C C . THR A 1 174 ? 3.390 -2.070 21.956 1.00 92.88 174 THR A C 1
ATOM 1342 O O . THR A 1 174 ? 4.522 -2.479 22.200 1.00 92.88 174 THR A O 1
ATOM 1345 N N . TYR A 1 175 ? 3.173 -0.858 21.441 1.00 92.12 175 TYR A N 1
ATOM 1346 C CA . TYR A 1 175 ? 4.217 0.047 20.954 1.00 92.12 175 TYR A CA 1
ATOM 1347 C C . TYR A 1 175 ? 4.388 1.266 21.866 1.00 92.12 175 TYR A C 1
ATOM 1349 O O . TYR A 1 175 ? 4.286 2.414 21.437 1.00 92.12 175 TYR A O 1
ATOM 1357 N N . THR A 1 176 ? 4.670 1.015 23.144 1.00 82.94 176 THR A N 1
ATOM 1358 C CA . THR A 1 176 ? 4.753 2.051 24.191 1.00 82.94 176 THR A CA 1
ATOM 1359 C C . THR A 1 176 ? 5.862 3.078 23.955 1.00 82.94 176 THR A C 1
ATOM 1361 O O . THR A 1 176 ? 5.731 4.235 24.346 1.00 82.94 176 THR A O 1
ATOM 1364 N N . GLN A 1 177 ? 6.944 2.676 23.286 1.00 76.88 177 GLN A N 1
ATOM 1365 C CA . GLN A 1 177 ? 8.083 3.542 22.965 1.00 76.88 177 GLN A CA 1
ATOM 1366 C C . GLN A 1 177 ? 7.815 4.466 21.768 1.00 76.88 177 GLN A C 1
ATOM 1368 O O . GLN A 1 177 ? 8.557 5.420 21.539 1.00 76.88 177 GLN A O 1
ATOM 1373 N N . THR A 1 178 ? 6.748 4.223 21.004 1.00 73.56 178 THR A N 1
ATOM 1374 C CA . THR A 1 178 ? 6.369 5.040 19.849 1.00 73.56 178 THR A CA 1
ATOM 1375 C C . THR A 1 178 ? 5.399 6.130 20.306 1.00 73.56 178 THR A C 1
ATOM 1377 O O . THR A 1 178 ? 4.215 6.121 19.989 1.00 73.56 178 THR A O 1
ATOM 1380 N N . ALA A 1 179 ? 5.899 7.091 21.088 1.00 59.56 179 ALA A N 1
ATOM 1381 C CA . A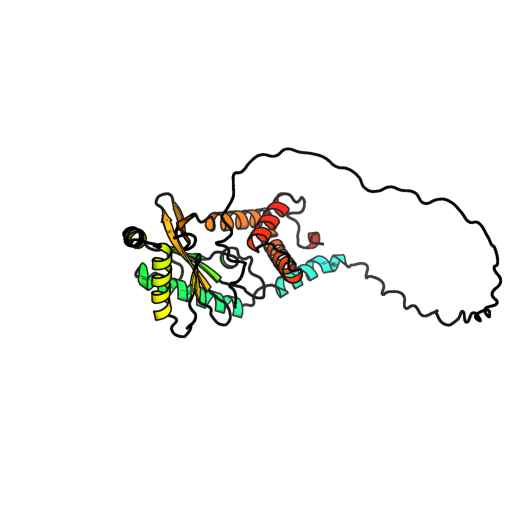LA A 1 179 ? 5.089 8.126 21.749 1.00 59.56 179 ALA A CA 1
ATOM 1382 C C . ALA A 1 179 ? 4.255 9.019 20.798 1.00 59.56 179 ALA A C 1
ATOM 1384 O O . ALA A 1 179 ? 3.433 9.813 21.247 1.00 59.56 179 ALA A O 1
ATOM 1385 N N . THR A 1 180 ? 4.461 8.905 19.488 1.00 80.62 180 THR A N 1
ATOM 1386 C CA . THR A 1 180 ? 3.911 9.778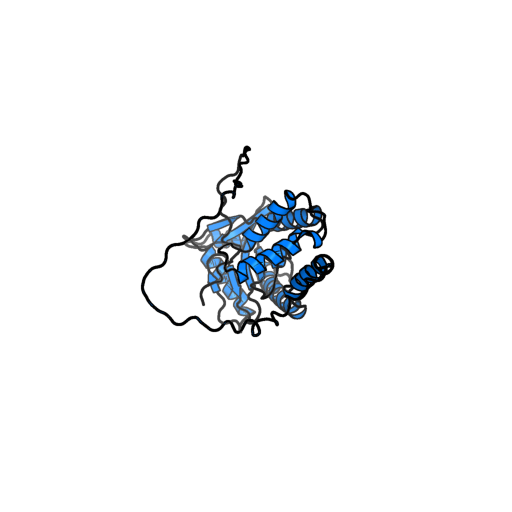 18.449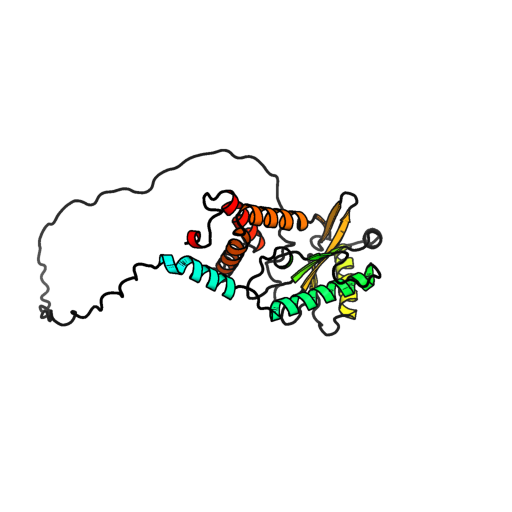 1.00 80.62 180 THR A CA 1
ATOM 1387 C C . THR A 1 180 ? 2.937 9.069 17.509 1.00 80.62 180 THR A C 1
ATOM 1389 O O . THR A 1 180 ? 2.749 9.544 16.390 1.00 80.62 180 THR A O 1
ATOM 1392 N N . LEU A 1 181 ? 2.303 7.965 17.934 1.00 89.06 181 LEU A N 1
ATOM 1393 C CA . LEU A 1 181 ? 1.202 7.359 17.175 1.00 89.06 181 LEU A CA 1
ATOM 1394 C C . LEU A 1 181 ? 0.157 8.425 16.811 1.00 89.06 181 LEU A C 1
ATOM 1396 O O . LEU A 1 181 ? -0.304 9.183 17.670 1.00 89.06 181 LEU A O 1
ATOM 1400 N N . ARG A 1 182 ? -0.234 8.470 15.537 1.00 91.06 182 ARG A N 1
ATOM 1401 C CA . ARG A 1 182 ? -1.264 9.392 15.036 1.00 91.06 182 ARG A CA 1
ATOM 1402 C C . ARG A 1 182 ? -2.411 8.595 14.451 1.00 91.06 182 ARG A C 1
ATOM 1404 O O . ARG A 1 182 ? -2.188 7.547 13.869 1.00 91.06 182 ARG A O 1
ATOM 1411 N N . ALA A 1 183 ? -3.620 9.101 14.612 1.00 91.81 183 ALA A N 1
ATOM 1412 C CA . ALA A 1 183 ? -4.820 8.543 14.014 1.00 91.81 183 ALA A CA 1
ATOM 1413 C C . ALA A 1 183 ? -5.592 9.711 13.419 1.00 91.81 183 ALA A C 1
ATOM 1415 O O . ALA A 1 183 ? -6.142 10.515 14.173 1.00 91.81 183 ALA A O 1
ATOM 1416 N N . ASP A 1 184 ? -5.519 9.847 12.099 1.00 85.62 184 ASP A N 1
ATOM 1417 C CA . ASP A 1 184 ? -6.096 10.968 11.361 1.00 85.62 184 ASP A CA 1
ATOM 1418 C C . ASP A 1 184 ? -6.268 10.604 9.879 1.00 85.62 184 ASP A C 1
ATOM 1420 O O . ASP A 1 184 ? -5.587 9.716 9.352 1.00 85.62 184 ASP A O 1
ATOM 1424 N N . GLY A 1 185 ? -7.190 11.288 9.209 1.00 93.19 185 GLY A N 1
ATOM 1425 C CA . GLY A 1 185 ? -7.598 11.009 7.839 1.00 93.19 185 GLY A CA 1
ATOM 1426 C C . GLY A 1 185 ? -8.102 9.577 7.680 1.00 93.19 185 GLY A C 1
ATOM 1427 O O . GLY A 1 185 ? -9.239 9.255 7.994 1.00 93.19 185 GLY A O 1
ATOM 1428 N N . GLN A 1 186 ? -7.264 8.699 7.142 1.00 95.31 186 GLN A N 1
ATOM 1429 C CA . GLN A 1 186 ? -7.666 7.339 6.761 1.00 95.31 186 GLN A CA 1
ATOM 1430 C C . GLN A 1 186 ? -6.854 6.255 7.473 1.00 95.31 186 GLN A C 1
ATOM 1432 O O . GLN A 1 186 ? -7.104 5.065 7.274 1.00 95.31 186 GLN A O 1
ATOM 1437 N N . VAL A 1 187 ? -5.871 6.647 8.290 1.00 96.44 187 VAL A N 1
ATOM 1438 C CA . VAL A 1 187 ? -4.856 5.727 8.810 1.00 96.44 187 VAL A CA 1
ATOM 1439 C C . VAL A 1 187 ? -4.519 5.984 10.276 1.00 96.44 187 VAL A C 1
ATOM 1441 O O . VAL A 1 187 ? -4.598 7.102 10.790 1.00 96.44 187 VAL A O 1
ATOM 1444 N N . VAL A 1 188 ? -4.072 4.922 10.941 1.00 97.12 188 VAL A N 1
ATOM 1445 C CA . VAL A 1 188 ? -3.261 4.995 12.153 1.00 97.12 188 VAL A CA 1
ATOM 1446 C C . VAL A 1 188 ? -1.793 4.873 11.745 1.00 97.12 188 VAL A C 1
ATOM 1448 O O . VAL A 1 188 ? -1.368 3.837 11.237 1.00 97.12 188 VAL A O 1
ATOM 1451 N N . LEU A 1 189 ? -1.022 5.936 11.954 1.00 95.81 189 LEU A N 1
ATOM 1452 C CA . LEU A 1 189 ? 0.405 6.019 11.655 1.00 95.81 189 LEU A CA 1
ATOM 1453 C C . LEU A 1 189 ? 1.227 5.597 12.877 1.00 95.81 189 LEU A C 1
ATOM 1455 O O . LEU A 1 189 ? 1.138 6.214 13.945 1.00 95.81 189 LEU A O 1
ATOM 1459 N N . LEU A 1 190 ? 2.084 4.595 12.684 1.00 95.50 190 LEU A N 1
ATOM 1460 C CA . LEU A 1 190 ? 3.112 4.152 13.620 1.00 95.50 190 LEU A CA 1
ATOM 1461 C C . LEU A 1 190 ? 4.483 4.603 13.095 1.00 95.50 190 LEU A C 1
ATOM 1463 O O . LEU A 1 190 ? 5.066 3.938 12.232 1.00 95.50 190 LEU A O 1
ATOM 1467 N N . PRO A 1 191 ? 5.021 5.731 13.586 1.00 92.81 191 PRO A N 1
ATOM 1468 C CA . PRO A 1 191 ? 6.256 6.316 13.072 1.00 92.81 191 PRO A CA 1
ATOM 1469 C C . PRO A 1 191 ? 7.497 5.608 13.638 1.00 92.81 191 PRO A C 1
ATOM 1471 O O . PRO A 1 191 ? 8.246 6.178 14.431 1.00 92.81 191 PRO A O 1
ATOM 1474 N N . PHE A 1 192 ? 7.726 4.348 13.260 1.00 90.75 192 PHE A N 1
ATOM 1475 C CA . PHE A 1 192 ? 8.987 3.674 13.580 1.00 90.75 192 PHE A CA 1
ATOM 1476 C C . PHE A 1 192 ? 10.175 4.415 12.950 1.00 90.75 192 PHE A C 1
ATOM 1478 O O . PHE A 1 192 ? 10.085 4.883 11.818 1.00 90.75 192 PHE A O 1
ATOM 1485 N N . ASN A 1 193 ? 11.317 4.430 13.645 1.00 86.81 193 ASN A N 1
ATOM 1486 C CA . ASN A 1 193 ? 12.489 5.240 13.281 1.00 86.81 193 ASN A CA 1
ATOM 1487 C C . ASN A 1 193 ? 12.985 5.055 11.838 1.00 86.81 193 ASN A C 1
ATOM 1489 O O . ASN A 1 193 ? 13.411 6.020 11.215 1.00 86.81 193 ASN A O 1
ATOM 1493 N N . THR A 1 194 ? 12.971 3.827 11.316 1.00 88.25 194 THR A N 1
ATOM 1494 C CA . THR A 1 194 ? 13.513 3.525 9.979 1.00 88.25 194 THR A CA 1
ATOM 1495 C C . THR A 1 194 ? 12.448 3.344 8.904 1.00 88.25 194 THR A C 1
ATOM 1497 O O . THR A 1 194 ? 12.756 3.510 7.729 1.00 88.25 194 THR A O 1
ATOM 1500 N N . MET A 1 195 ? 11.218 2.974 9.271 1.00 89.69 195 MET A N 1
ATOM 1501 C CA . MET A 1 195 ? 10.153 2.725 8.297 1.00 89.69 195 MET A CA 1
ATOM 1502 C C . MET A 1 195 ? 8.788 2.806 8.978 1.00 89.69 195 MET A C 1
ATOM 1504 O O . MET A 1 195 ? 8.442 1.873 9.711 1.00 89.69 195 MET A O 1
ATOM 1508 N N . PRO A 1 196 ? 8.046 3.906 8.791 1.00 93.06 196 PRO A N 1
ATOM 1509 C CA . PRO A 1 196 ? 6.697 4.042 9.307 1.00 93.06 196 PRO A CA 1
ATOM 1510 C C . PRO A 1 196 ? 5.773 2.942 8.786 1.00 93.06 196 PRO A C 1
ATOM 1512 O O . PRO A 1 196 ? 5.935 2.445 7.671 1.00 93.06 196 PRO A O 1
ATOM 1515 N N . VAL A 1 197 ? 4.790 2.581 9.604 1.00 95.81 197 VAL A N 1
ATOM 1516 C CA . VAL A 1 197 ? 3.679 1.722 9.194 1.00 95.81 197 VAL A CA 1
ATOM 1517 C C . VAL A 1 197 ? 2.404 2.552 9.246 1.00 95.81 197 VAL A C 1
ATOM 1519 O O . VAL A 1 197 ? 2.094 3.137 10.284 1.00 95.81 197 VAL A O 1
ATOM 1522 N N . GLU A 1 198 ? 1.667 2.590 8.144 1.00 96.88 198 GLU A N 1
ATOM 1523 C CA . GLU A 1 198 ? 0.337 3.184 8.058 1.00 96.88 198 GLU A CA 1
ATOM 1524 C C . GLU A 1 198 ? -0.709 2.073 8.022 1.00 96.88 198 GLU A C 1
ATOM 1526 O O . GLU A 1 198 ? -0.650 1.161 7.197 1.00 96.88 198 GLU A O 1
ATOM 1531 N N . VAL A 1 199 ? -1.671 2.128 8.941 1.00 97.94 199 VAL A N 1
ATOM 1532 C CA . VAL A 1 199 ? -2.734 1.127 9.048 1.00 97.94 199 VAL A CA 1
ATOM 1533 C C . VAL A 1 199 ? -4.076 1.783 8.786 1.00 97.94 199 VAL A C 1
ATOM 1535 O O . VAL A 1 199 ? -4.594 2.496 9.644 1.00 97.94 199 VAL A O 1
ATOM 1538 N N . ALA A 1 200 ? -4.677 1.510 7.634 1.00 98.06 200 ALA A N 1
ATOM 1539 C CA . ALA A 1 200 ? -6.096 1.769 7.447 1.00 98.06 200 ALA A CA 1
ATOM 1540 C C . ALA A 1 200 ? -6.934 0.668 8.082 1.00 98.06 200 ALA A C 1
ATOM 1542 O O . ALA A 1 200 ? -6.554 -0.506 8.128 1.00 98.06 200 ALA A O 1
ATOM 1543 N N . ILE A 1 201 ? -8.112 1.070 8.539 1.00 98.44 201 ILE A N 1
ATOM 1544 C CA . ILE A 1 201 ? -9.052 0.207 9.239 1.00 98.44 201 ILE A CA 1
ATOM 1545 C C . ILE A 1 201 ? -10.296 0.052 8.392 1.00 98.44 201 ILE A C 1
ATOM 1547 O O . ILE A 1 201 ? -10.927 1.041 8.016 1.00 98.44 201 ILE A O 1
ATOM 1551 N N . GLY A 1 202 ? -10.647 -1.194 8.100 1.00 98.12 202 GLY A N 1
ATOM 1552 C CA . GLY A 1 202 ? -11.761 -1.518 7.234 1.00 98.12 202 GLY A CA 1
ATOM 1553 C C . GLY A 1 202 ? -12.552 -2.738 7.660 1.00 98.12 202 GLY A C 1
ATOM 1554 O O . GLY A 1 202 ? -12.297 -3.360 8.690 1.00 98.12 202 GLY A O 1
ATOM 1555 N N . PHE A 1 203 ? -13.540 -3.057 6.838 1.00 98.50 203 PHE A N 1
ATOM 1556 C CA . PHE A 1 203 ? -14.488 -4.142 7.030 1.00 98.50 203 PHE A CA 1
ATOM 1557 C C . PHE A 1 203 ? -14.747 -4.810 5.687 1.00 98.50 203 PHE A C 1
ATOM 1559 O O . PHE A 1 203 ? -14.825 -4.134 4.659 1.00 98.50 203 PHE A O 1
ATOM 1566 N N . ARG A 1 204 ? -14.898 -6.136 5.700 1.00 97.88 204 ARG A N 1
ATOM 1567 C CA . ARG A 1 204 ? -15.357 -6.881 4.528 1.00 97.88 204 ARG A CA 1
ATOM 1568 C C . ARG A 1 204 ? -16.884 -6.935 4.534 1.00 97.88 204 ARG A C 1
ATOM 1570 O O . ARG A 1 204 ? -17.485 -7.325 5.534 1.00 97.88 204 ARG A O 1
ATOM 1577 N N . CYS A 1 205 ? -17.486 -6.516 3.432 1.00 96.94 205 CYS A N 1
ATOM 1578 C CA . CYS A 1 205 ? -18.922 -6.527 3.198 1.00 96.94 205 CYS A CA 1
ATOM 1579 C C . CYS A 1 205 ? -19.397 -7.921 2.763 1.00 96.94 205 CYS A C 1
ATOM 1581 O O . CYS A 1 205 ? -18.604 -8.788 2.391 1.00 96.94 205 CYS A O 1
ATOM 1583 N N . THR A 1 206 ? -20.711 -8.144 2.807 1.00 95.69 206 THR A N 1
ATOM 1584 C CA . THR A 1 206 ? -21.336 -9.428 2.446 1.00 95.69 206 THR A CA 1
ATOM 1585 C C . THR A 1 206 ? -21.196 -9.777 0.966 1.00 95.69 206 THR A C 1
ATOM 1587 O O . THR A 1 206 ? -21.170 -10.953 0.621 1.00 95.69 206 THR A O 1
ATOM 1590 N N . ASP A 1 207 ? -21.070 -8.771 0.103 1.00 95.31 207 ASP A N 1
ATOM 1591 C CA . ASP A 1 207 ? -20.788 -8.915 -1.329 1.00 95.31 207 ASP A CA 1
ATOM 1592 C C . ASP A 1 207 ? -19.293 -9.137 -1.634 1.00 95.31 207 ASP A C 1
ATOM 1594 O O . ASP A 1 207 ? -18.900 -9.252 -2.793 1.00 95.31 207 ASP A O 1
ATOM 1598 N N . GLY A 1 208 ? -18.450 -9.200 -0.599 1.00 94.19 208 GLY A N 1
ATOM 1599 C CA . GLY A 1 208 ? -17.006 -9.374 -0.710 1.00 94.19 208 GLY A CA 1
ATOM 1600 C C . GLY A 1 208 ? -16.216 -8.079 -0.899 1.00 94.19 208 GLY A C 1
ATOM 1601 O O . GLY A 1 208 ? -14.988 -8.128 -0.795 1.00 94.19 208 GLY A O 1
ATOM 1602 N N . SER A 1 209 ? -16.878 -6.937 -1.117 1.00 96.00 209 SER A N 1
ATOM 1603 C CA . SER A 1 209 ? -16.210 -5.635 -1.189 1.00 96.00 209 SER A CA 1
ATOM 1604 C C . SER A 1 209 ? -15.592 -5.256 0.160 1.00 96.00 209 SER A C 1
ATOM 1606 O O . SER A 1 209 ? -15.930 -5.808 1.212 1.00 96.00 209 SER A O 1
ATOM 1608 N N . ILE A 1 210 ? -14.636 -4.330 0.141 1.00 98.19 210 ILE A N 1
ATOM 1609 C CA . ILE A 1 210 ? -13.986 -3.840 1.356 1.00 98.19 210 ILE A CA 1
ATOM 1610 C C . ILE A 1 210 ? -14.256 -2.353 1.477 1.00 98.19 210 ILE A C 1
ATOM 1612 O O . ILE A 1 210 ? -13.981 -1.596 0.547 1.00 98.19 210 ILE A O 1
ATOM 1616 N N . ILE A 1 211 ? -14.715 -1.932 2.649 1.00 98.19 211 ILE A N 1
ATOM 1617 C CA . ILE A 1 211 ? -14.799 -0.522 3.017 1.00 98.19 211 ILE A CA 1
ATOM 1618 C C . ILE A 1 211 ? -13.738 -0.177 4.059 1.00 98.19 211 ILE A C 1
ATOM 1620 O O . ILE A 1 211 ? -13.386 -1.022 4.877 1.00 98.19 211 ILE A O 1
ATOM 1624 N N . TYR A 1 212 ? -13.236 1.054 4.061 1.00 98.12 212 TYR A N 1
ATOM 1625 C CA . TYR A 1 212 ? -12.274 1.554 5.043 1.00 98.12 212 TYR A CA 1
ATOM 1626 C C . TYR A 1 212 ? -12.676 2.929 5.578 1.00 98.12 212 TYR A C 1
ATOM 1628 O O . TYR A 1 212 ? -13.462 3.647 4.960 1.00 98.12 212 TYR A O 1
ATOM 1636 N N . CYS A 1 213 ? -12.183 3.257 6.768 1.00 97.50 213 CYS A N 1
ATOM 1637 C CA . CYS A 1 213 ? -12.526 4.478 7.486 1.00 97.50 213 CYS A CA 1
ATOM 1638 C C . CYS A 1 213 ? -11.896 5.712 6.837 1.00 97.50 213 CYS A C 1
ATOM 1640 O O . CYS A 1 213 ? -10.715 5.710 6.498 1.00 97.50 213 CYS A O 1
ATOM 1642 N N . ASP A 1 214 ? -12.672 6.787 6.765 1.00 97.56 214 ASP A N 1
ATOM 1643 C CA . ASP A 1 214 ? -12.201 8.139 6.495 1.00 97.56 214 ASP A CA 1
ATOM 1644 C C . ASP A 1 214 ? -12.790 9.071 7.557 1.00 97.56 214 ASP A C 1
ATOM 1646 O O . ASP A 1 214 ? -13.999 9.078 7.773 1.00 97.56 214 ASP A O 1
ATOM 1650 N N . THR A 1 215 ? -11.947 9.813 8.265 1.00 96.00 215 THR A N 1
ATOM 1651 C CA . THR A 1 215 ? -12.348 10.711 9.352 1.00 96.00 215 THR A CA 1
ATOM 1652 C C . THR A 1 215 ? -12.692 12.115 8.878 1.00 96.00 215 THR A C 1
ATOM 1654 O O . THR A 1 215 ? -13.200 12.906 9.676 1.00 96.00 215 THR A O 1
ATOM 1657 N N . ASN A 1 216 ? -12.411 12.450 7.619 1.00 94.56 216 ASN A N 1
ATOM 1658 C CA . ASN A 1 216 ? -12.649 13.784 7.079 1.00 94.56 216 ASN A CA 1
ATOM 1659 C C . ASN A 1 216 ? -14.151 14.084 6.965 1.00 94.56 216 ASN A C 1
ATOM 1661 O O . ASN A 1 216 ? -14.979 13.174 6.895 1.00 94.56 216 ASN A O 1
ATOM 1665 N N . ASP A 1 217 ? -14.496 15.374 6.974 1.00 94.69 217 ASP A N 1
ATOM 1666 C CA . ASP A 1 217 ? -15.852 15.881 6.710 1.00 94.69 217 ASP A CA 1
ATOM 1667 C C . ASP A 1 217 ? -16.963 15.238 7.564 1.00 94.69 217 ASP A C 1
ATOM 1669 O O . ASP A 1 217 ? -18.082 15.011 7.112 1.00 94.69 217 ASP A O 1
ATOM 1673 N N . GLY A 1 218 ? -16.657 14.937 8.830 1.00 93.25 218 GLY A N 1
ATOM 1674 C CA . GLY A 1 218 ? -17.608 14.329 9.770 1.00 93.25 218 GLY A CA 1
ATOM 1675 C C . GLY A 1 218 ? -17.592 12.798 9.804 1.00 93.25 218 GLY A C 1
ATOM 1676 O O . GLY A 1 218 ? -18.258 12.216 10.660 1.00 93.25 218 GLY A O 1
ATOM 1677 N N . GLY A 1 219 ? -16.769 12.163 8.970 1.00 96.00 219 GLY A N 1
ATOM 1678 C CA . GLY A 1 219 ? -16.541 10.725 8.974 1.00 96.00 219 GLY A CA 1
ATOM 1679 C C . GLY A 1 219 ? -17.384 9.982 7.941 1.00 96.00 219 GLY A C 1
ATOM 1680 O O . GLY A 1 219 ? -18.588 10.197 7.806 1.00 96.00 219 GLY A O 1
ATOM 1681 N N . SER A 1 220 ? -16.753 9.075 7.201 1.00 97.06 220 SER A N 1
ATOM 1682 C CA . SER A 1 220 ? -17.405 8.237 6.196 1.00 97.06 220 SER A CA 1
ATOM 1683 C C . SER A 1 220 ? -16.650 6.925 5.978 1.00 97.06 220 SER A C 1
ATOM 1685 O O . SER A 1 220 ? -15.533 6.733 6.454 1.00 97.06 220 SER A O 1
ATOM 1687 N N . TYR A 1 221 ? -17.267 5.993 5.256 1.00 97.50 221 TYR A N 1
ATOM 1688 C CA . TYR A 1 221 ? -16.582 4.804 4.760 1.00 97.50 221 TYR A CA 1
ATOM 1689 C C . TYR A 1 221 ? -16.352 4.935 3.256 1.00 97.50 221 TYR A C 1
ATOM 1691 O O . TYR A 1 221 ? -17.267 5.304 2.519 1.00 97.50 221 TYR A O 1
ATOM 1699 N N . LYS A 1 222 ? -15.147 4.595 2.799 1.00 97.38 222 LYS A N 1
ATOM 1700 C CA . LYS A 1 222 ? -14.775 4.550 1.379 1.00 97.38 222 LYS A CA 1
ATOM 1701 C C . LYS A 1 222 ? -14.589 3.110 0.929 1.00 97.38 222 LYS A C 1
ATOM 1703 O O . LYS A 1 222 ? -14.141 2.279 1.709 1.00 97.38 222 LYS A O 1
ATOM 1708 N N . THR A 1 223 ? -14.913 2.814 -0.326 1.00 97.31 223 THR A N 1
ATOM 1709 C CA . THR A 1 223 ? -14.690 1.478 -0.903 1.00 97.31 223 THR A CA 1
ATOM 1710 C C . THR A 1 223 ? -13.236 1.347 -1.341 1.00 97.31 223 THR A C 1
ATOM 1712 O O . THR A 1 223 ? -12.707 2.251 -1.980 1.00 97.31 223 THR A O 1
ATOM 1715 N N . SER A 1 224 ? -12.582 0.240 -0.999 1.00 95.12 224 SER A N 1
ATOM 1716 C CA . SER A 1 224 ? -11.201 -0.047 -1.384 1.00 95.12 224 SER A CA 1
ATOM 1717 C C . SER A 1 224 ? -11.130 -0.770 -2.727 1.00 95.12 224 SER A C 1
ATOM 1719 O O . SER A 1 224 ? -11.858 -1.731 -2.969 1.00 95.12 224 SER A O 1
ATOM 1721 N N . THR A 1 225 ? -10.182 -0.358 -3.564 1.00 92.62 225 THR A N 1
ATOM 1722 C CA . THR A 1 225 ? -9.811 -1.019 -4.827 1.00 92.62 225 THR A CA 1
ATOM 1723 C C . THR A 1 225 ? -8.472 -1.752 -4.738 1.00 92.62 225 THR A C 1
ATOM 1725 O O . THR A 1 225 ? -7.971 -2.242 -5.748 1.00 92.62 225 THR A O 1
ATOM 1728 N N . ALA A 1 226 ? -7.875 -1.857 -3.546 1.00 89.25 226 ALA A N 1
ATOM 1729 C CA . ALA A 1 226 ? -6.494 -2.313 -3.382 1.00 89.25 226 ALA A CA 1
ATOM 1730 C C . ALA A 1 226 ? -6.235 -3.724 -3.948 1.00 89.25 226 ALA A C 1
ATOM 1732 O O . ALA A 1 226 ? -5.225 -3.937 -4.620 1.00 89.25 226 ALA A O 1
ATOM 1733 N N . GLU A 1 227 ? -7.147 -4.680 -3.731 1.00 90.88 227 GLU A N 1
ATOM 1734 C CA . GLU A 1 227 ? -7.018 -6.042 -4.281 1.00 90.88 227 GLU A CA 1
ATOM 1735 C C . GLU A 1 227 ? -7.079 -6.046 -5.815 1.00 90.88 227 GLU A C 1
ATOM 1737 O O . GLU A 1 227 ? -6.274 -6.713 -6.473 1.00 90.88 227 GLU A O 1
ATOM 1742 N N . ALA A 1 228 ? -7.996 -5.263 -6.391 1.00 91.62 228 ALA A N 1
ATOM 1743 C CA . ALA A 1 228 ? -8.138 -5.129 -7.836 1.00 91.62 228 ALA A CA 1
ATOM 1744 C C . ALA A 1 228 ? -6.891 -4.485 -8.459 1.00 91.62 228 ALA A C 1
ATOM 1746 O O . ALA A 1 228 ? -6.406 -4.951 -9.486 1.00 91.62 228 ALA A O 1
ATOM 1747 N N . GLU A 1 229 ? -6.317 -3.468 -7.813 1.00 90.06 229 GLU A N 1
ATOM 1748 C CA . GLU A 1 229 ? -5.091 -2.811 -8.273 1.00 90.06 229 GLU A CA 1
ATOM 1749 C C . GLU A 1 229 ? -3.879 -3.744 -8.271 1.00 90.06 229 GLU A C 1
ATOM 1751 O O . GLU A 1 229 ? -3.126 -3.768 -9.245 1.00 90.06 229 GLU A O 1
ATOM 1756 N N . VAL A 1 230 ? -3.681 -4.513 -7.193 1.00 91.69 230 VAL A N 1
ATOM 1757 C CA . VAL A 1 230 ? -2.595 -5.505 -7.115 1.00 91.69 230 VAL A CA 1
ATOM 1758 C C . VAL A 1 230 ? -2.778 -6.566 -8.197 1.00 91.69 230 VAL A C 1
ATOM 1760 O O . VAL A 1 230 ? -1.814 -6.935 -8.868 1.00 91.69 230 VAL A O 1
ATOM 1763 N N . THR A 1 231 ? -4.012 -7.030 -8.402 1.00 93.62 231 THR A N 1
ATOM 1764 C CA . THR A 1 231 ? -4.335 -8.037 -9.421 1.00 93.62 231 THR A CA 1
ATOM 1765 C C . THR A 1 231 ? -4.085 -7.511 -10.834 1.00 93.62 231 THR A C 1
ATOM 1767 O O . THR A 1 231 ? -3.441 -8.195 -11.630 1.00 93.62 231 THR A O 1
ATOM 1770 N N . ASP A 1 232 ? -4.532 -6.291 -11.147 1.00 94.62 232 ASP A N 1
ATOM 1771 C CA . ASP A 1 232 ? -4.344 -5.672 -12.463 1.00 94.62 232 ASP A CA 1
ATOM 1772 C C . ASP A 1 232 ? -2.859 -5.448 -12.769 1.00 94.62 232 ASP A C 1
ATOM 1774 O O . ASP A 1 232 ? -2.398 -5.785 -13.859 1.00 94.62 232 ASP A O 1
ATOM 1778 N N . LEU A 1 233 ? -2.093 -4.949 -11.793 1.00 95.38 233 LEU A N 1
ATOM 1779 C CA . LEU A 1 233 ? -0.656 -4.725 -11.940 1.00 95.38 233 LEU A CA 1
ATOM 1780 C C . LEU A 1 233 ? 0.107 -6.041 -12.122 1.00 95.38 233 LEU A C 1
ATOM 1782 O O . LEU A 1 233 ? 0.911 -6.139 -13.046 1.00 95.38 233 LEU A O 1
ATOM 1786 N N . ARG A 1 234 ? -0.168 -7.068 -11.306 1.00 95.06 234 ARG A N 1
ATOM 1787 C CA . ARG A 1 234 ? 0.458 -8.396 -11.457 1.00 95.06 234 ARG A CA 1
ATOM 1788 C C . ARG A 1 234 ? 0.125 -9.030 -12.801 1.00 95.06 234 ARG A C 1
ATOM 1790 O O . ARG A 1 234 ? 1.006 -9.575 -13.455 1.00 95.06 234 ARG A O 1
ATOM 1797 N N . THR A 1 235 ? -1.130 -8.925 -13.231 1.00 96.56 235 THR A N 1
ATOM 1798 C CA . THR A 1 235 ? -1.556 -9.423 -14.543 1.00 96.56 235 THR A CA 1
ATOM 1799 C C . THR A 1 235 ? -0.815 -8.691 -15.654 1.00 96.56 235 THR A C 1
ATOM 1801 O O . THR A 1 235 ? -0.247 -9.335 -16.530 1.00 96.56 235 THR A O 1
ATOM 1804 N N . ALA A 1 236 ? -0.761 -7.357 -15.598 1.00 96.38 236 ALA A N 1
ATOM 1805 C CA . ALA A 1 236 ? -0.032 -6.554 -16.571 1.00 96.38 236 ALA A CA 1
ATOM 1806 C C . ALA A 1 236 ? 1.451 -6.942 -16.628 1.00 96.38 236 ALA A C 1
ATOM 1808 O O . ALA A 1 236 ? 1.974 -7.150 -17.719 1.00 96.38 236 ALA A O 1
ATOM 1809 N N . ASP A 1 237 ? 2.105 -7.092 -15.475 1.00 96.81 237 ASP A N 1
ATOM 1810 C CA . ASP A 1 237 ? 3.517 -7.466 -15.385 1.00 96.81 237 ASP A CA 1
ATOM 1811 C C . ASP A 1 237 ? 3.783 -8.837 -16.020 1.00 96.81 237 ASP A C 1
ATOM 1813 O O . ASP A 1 237 ? 4.631 -8.950 -16.906 1.00 96.81 237 ASP A O 1
ATOM 1817 N N . LEU A 1 238 ? 2.973 -9.847 -15.683 1.00 95.94 238 LEU A N 1
ATOM 1818 C CA . LEU A 1 238 ? 3.048 -11.177 -16.296 1.00 95.94 238 LEU A CA 1
ATOM 1819 C C . LEU A 1 238 ? 2.840 -11.123 -17.815 1.00 95.94 238 LEU A C 1
ATOM 1821 O O . LEU A 1 238 ? 3.595 -11.733 -18.572 1.00 95.94 238 LEU A O 1
ATOM 1825 N N . THR A 1 239 ? 1.852 -10.357 -18.283 1.00 95.81 239 THR A N 1
ATOM 1826 C CA . THR A 1 239 ? 1.574 -10.219 -19.723 1.00 95.81 239 THR A CA 1
ATOM 1827 C C . THR A 1 239 ? 2.611 -9.384 -20.469 1.00 95.81 239 THR A C 1
ATOM 1829 O O . THR A 1 239 ? 2.675 -9.464 -21.689 1.00 95.81 239 THR A O 1
ATOM 1832 N N . CYS A 1 240 ? 3.443 -8.612 -19.773 1.00 95.44 240 CYS A N 1
ATOM 1833 C CA . CYS A 1 240 ? 4.463 -7.740 -20.354 1.00 95.44 240 CYS A CA 1
ATOM 1834 C C . CYS A 1 240 ? 5.878 -8.224 -20.005 1.00 95.44 240 CYS A C 1
ATOM 1836 O O . CYS A 1 240 ? 6.768 -7.409 -19.797 1.00 95.44 240 CYS A O 1
ATOM 1838 N N . ASN A 1 241 ? 6.092 -9.542 -19.911 1.00 95.38 241 ASN A N 1
ATOM 1839 C CA . ASN A 1 241 ? 7.406 -10.151 -19.654 1.00 95.38 241 ASN A CA 1
ATOM 1840 C C . ASN A 1 241 ? 8.131 -9.583 -18.411 1.00 95.38 241 ASN A C 1
ATOM 1842 O O . ASN A 1 241 ? 9.331 -9.327 -18.442 1.00 95.38 241 ASN A O 1
ATOM 1846 N N . ALA A 1 242 ? 7.386 -9.348 -17.330 1.00 95.44 242 ALA A N 1
ATOM 1847 C CA . ALA A 1 242 ? 7.880 -8.773 -16.079 1.00 95.44 242 ALA A CA 1
ATOM 1848 C C . ALA A 1 242 ? 8.537 -7.379 -16.218 1.00 95.44 242 ALA A C 1
ATOM 1850 O O . ALA A 1 242 ? 9.417 -7.016 -15.436 1.00 95.44 242 ALA A O 1
ATOM 1851 N N . ASN A 1 243 ? 8.129 -6.591 -17.222 1.00 95.81 243 ASN A N 1
ATOM 1852 C CA . ASN A 1 243 ? 8.674 -5.252 -17.475 1.00 95.81 243 ASN A CA 1
ATOM 1853 C C . ASN A 1 243 ? 7.942 -4.121 -16.730 1.00 95.81 243 ASN A C 1
ATOM 1855 O O . ASN A 1 243 ? 8.496 -3.024 -16.587 1.00 95.81 243 ASN A O 1
ATOM 1859 N N . VAL A 1 244 ? 6.728 -4.360 -16.218 1.00 96.88 244 VAL A N 1
ATOM 1860 C CA . VAL A 1 244 ? 5.934 -3.324 -15.531 1.00 96.88 244 VAL A CA 1
ATOM 1861 C C . VAL A 1 244 ? 6.597 -2.930 -14.224 1.00 96.88 244 VAL A C 1
ATOM 1863 O O . VAL A 1 244 ? 6.771 -1.737 -13.968 1.00 96.88 244 VAL A O 1
ATOM 1866 N N . LEU A 1 245 ? 7.020 -3.903 -13.417 1.00 96.25 245 LEU A N 1
ATOM 1867 C CA . LEU A 1 245 ? 7.671 -3.630 -12.136 1.00 96.25 245 LEU A CA 1
ATOM 1868 C C . LEU A 1 245 ? 8.992 -2.851 -12.295 1.00 96.25 245 LEU A C 1
ATOM 1870 O O . LEU A 1 245 ? 9.135 -1.817 -11.631 1.00 96.25 245 LEU A O 1
ATOM 1874 N N . PRO A 1 246 ? 9.946 -3.254 -13.162 1.00 96.50 246 PRO A N 1
ATOM 1875 C CA . PRO A 1 246 ? 11.144 -2.464 -13.437 1.00 96.50 246 PRO A CA 1
ATOM 1876 C C . PRO A 1 246 ? 10.841 -1.040 -13.906 1.00 96.50 246 PRO A C 1
ATOM 1878 O O . PRO A 1 246 ? 11.418 -0.093 -13.370 1.00 96.50 246 PRO A O 1
ATOM 1881 N N . LEU A 1 247 ? 9.920 -0.872 -14.863 1.00 96.81 247 LEU A N 1
ATOM 1882 C CA . LEU A 1 247 ? 9.582 0.447 -15.396 1.00 96.81 247 LEU A CA 1
ATOM 1883 C C . LEU A 1 247 ? 8.970 1.340 -14.313 1.00 96.81 247 LEU A C 1
ATOM 1885 O O . LEU A 1 247 ? 9.426 2.464 -14.115 1.00 96.81 247 LEU A O 1
ATOM 1889 N N . ALA A 1 248 ? 7.992 0.832 -13.559 1.00 96.75 248 ALA A N 1
ATOM 1890 C CA . ALA A 1 248 ? 7.359 1.578 -12.476 1.00 96.75 248 ALA A CA 1
ATOM 1891 C C . ALA A 1 248 ? 8.382 2.014 -11.415 1.00 96.75 248 ALA A C 1
ATOM 1893 O O . ALA A 1 248 ? 8.353 3.158 -10.965 1.00 96.75 248 ALA A O 1
ATOM 1894 N N . ARG A 1 249 ? 9.327 1.141 -11.041 1.00 96.94 249 ARG A N 1
ATOM 1895 C CA . ARG A 1 249 ? 10.397 1.470 -10.082 1.00 96.94 249 ARG A CA 1
ATOM 1896 C C . ARG A 1 249 ? 11.320 2.575 -10.609 1.00 96.94 249 ARG A C 1
ATOM 1898 O O . ARG A 1 249 ? 11.595 3.525 -9.877 1.00 96.94 249 ARG A O 1
ATOM 1905 N N . LEU A 1 250 ? 11.748 2.496 -11.871 1.00 97.00 250 LEU A N 1
ATOM 1906 C CA . LEU A 1 250 ? 12.562 3.540 -12.508 1.00 97.00 250 LEU A CA 1
ATOM 1907 C C . LEU A 1 250 ? 11.813 4.876 -12.576 1.00 97.00 250 LEU A C 1
ATOM 1909 O O . LEU A 1 250 ? 12.363 5.912 -12.207 1.00 97.00 250 LEU A O 1
ATOM 1913 N N . MET A 1 251 ? 10.543 4.854 -12.983 1.00 96.75 251 MET A N 1
ATOM 1914 C CA . MET A 1 251 ? 9.722 6.062 -13.098 1.00 96.75 251 MET A CA 1
ATOM 1915 C C . MET A 1 251 ? 9.398 6.684 -11.740 1.00 96.75 251 MET A C 1
ATOM 1917 O O . MET A 1 251 ? 9.325 7.903 -11.636 1.00 96.75 251 MET A O 1
ATOM 1921 N N . LYS A 1 252 ? 9.274 5.887 -10.672 1.00 95.75 252 LYS A N 1
ATOM 1922 C CA . LYS A 1 252 ? 9.165 6.406 -9.297 1.00 95.75 252 LYS A CA 1
ATOM 1923 C C . LYS A 1 252 ? 10.448 7.103 -8.852 1.00 95.75 252 LYS A C 1
ATOM 1925 O O . LYS A 1 252 ? 10.372 8.128 -8.177 1.00 95.75 252 LYS A O 1
ATOM 1930 N N . GLN A 1 253 ? 11.616 6.590 -9.248 1.00 95.69 253 GLN A N 1
ATOM 1931 C CA . GLN A 1 253 ? 12.874 7.287 -8.988 1.00 95.69 253 GLN A CA 1
ATOM 1932 C C . GLN A 1 253 ? 12.938 8.604 -9.765 1.00 95.69 253 GLN A C 1
ATOM 1934 O O . GLN A 1 253 ? 13.218 9.635 -9.168 1.00 95.69 253 GLN A O 1
ATOM 1939 N N . TRP A 1 254 ? 12.611 8.593 -11.059 1.00 96.25 254 TRP A N 1
ATOM 1940 C CA . TRP A 1 254 ? 12.529 9.812 -11.869 1.00 96.25 254 TRP A CA 1
ATOM 1941 C C . TRP A 1 254 ? 11.560 10.842 -11.271 1.00 96.25 254 TRP A C 1
ATOM 1943 O O . TRP A 1 254 ? 11.935 11.996 -11.086 1.00 96.25 254 TRP A O 1
ATOM 1953 N N . GLN A 1 255 ? 10.350 10.417 -10.889 1.00 95.50 255 GLN A N 1
ATOM 1954 C CA . GLN A 1 255 ? 9.340 11.267 -10.252 1.00 95.50 255 GLN A CA 1
ATOM 1955 C C . GLN A 1 255 ? 9.913 11.983 -9.026 1.00 95.50 255 GLN A C 1
ATOM 1957 O O . GLN A 1 255 ? 9.693 13.181 -8.856 1.00 95.50 255 GLN A O 1
ATOM 1962 N N . ARG A 1 256 ? 10.684 11.263 -8.203 1.00 92.81 256 ARG A N 1
ATOM 1963 C CA . ARG A 1 256 ? 11.350 11.808 -7.018 1.00 92.81 256 ARG A CA 1
ATOM 1964 C C . ARG A 1 256 ? 12.491 12.764 -7.365 1.00 92.81 256 ARG A C 1
ATOM 1966 O O . ARG A 1 256 ? 12.502 13.875 -6.851 1.00 92.81 256 ARG A O 1
ATOM 1973 N N . GLU A 1 257 ? 13.437 12.349 -8.205 1.00 94.81 257 GLU A N 1
ATOM 1974 C CA . GLU A 1 257 ? 14.617 13.165 -8.544 1.00 94.81 257 GLU A CA 1
ATOM 1975 C C . GLU A 1 257 ? 14.235 14.451 -9.294 1.00 94.81 257 GLU A C 1
ATOM 1977 O O . GLU A 1 257 ? 14.875 15.488 -9.136 1.00 94.81 257 GLU A O 1
ATOM 1982 N N . CYS A 1 258 ? 13.158 14.405 -10.080 1.00 96.81 258 CYS A N 1
ATOM 1983 C CA . CYS A 1 258 ? 12.659 15.546 -10.841 1.00 96.81 258 CYS A CA 1
ATOM 1984 C C . CYS A 1 258 ? 11.538 16.325 -10.128 1.00 96.81 258 CYS A C 1
ATOM 1986 O O . CYS A 1 258 ? 11.008 17.265 -10.714 1.00 96.81 258 CYS A O 1
ATOM 1988 N N . ASN A 1 259 ? 11.177 15.970 -8.887 1.00 94.81 259 ASN A N 1
ATOM 1989 C CA . ASN A 1 259 ? 10.101 16.606 -8.109 1.00 94.81 259 ASN A CA 1
ATOM 1990 C C . ASN A 1 259 ? 8.769 16.722 -8.873 1.00 94.81 259 ASN A C 1
ATOM 1992 O O . ASN A 1 259 ? 8.080 17.743 -8.828 1.00 94.81 259 ASN A O 1
ATOM 1996 N N . VAL A 1 260 ? 8.406 15.669 -9.602 1.00 96.44 260 VAL A N 1
ATOM 1997 C CA . VAL A 1 260 ? 7.198 15.651 -10.430 1.00 96.44 260 VAL A CA 1
ATOM 1998 C C . VAL A 1 260 ? 5.972 15.519 -9.515 1.00 96.44 260 VAL A C 1
ATOM 2000 O O . VAL A 1 260 ? 5.941 14.599 -8.691 1.00 96.44 260 VAL A O 1
ATOM 2003 N N . PRO A 1 261 ? 4.937 16.374 -9.648 1.00 95.19 261 PRO A N 1
ATOM 2004 C CA . PRO A 1 261 ? 3.771 16.405 -8.759 1.00 95.19 261 PRO A CA 1
ATOM 2005 C C . PRO A 1 261 ? 2.752 15.299 -9.089 1.00 95.19 261 PRO A C 1
ATOM 2007 O O . PRO A 1 261 ? 1.550 15.539 -9.183 1.00 95.19 261 PRO A O 1
ATOM 2010 N N . LEU A 1 262 ? 3.240 14.076 -9.295 1.00 93.50 262 LEU A N 1
ATOM 2011 C CA . LEU A 1 262 ? 2.443 12.874 -9.503 1.00 93.50 262 LEU A CA 1
ATOM 2012 C C . LEU A 1 262 ? 2.636 11.932 -8.323 1.00 93.50 262 LEU A C 1
ATOM 2014 O O . LEU A 1 262 ? 3.762 11.658 -7.906 1.00 93.50 262 LEU A O 1
ATOM 2018 N N . LYS A 1 263 ? 1.528 11.392 -7.822 1.00 91.00 263 LYS A N 1
ATOM 2019 C CA . LYS A 1 263 ? 1.549 10.384 -6.764 1.00 91.00 263 LYS A CA 1
ATOM 2020 C C . LYS A 1 263 ? 2.148 9.088 -7.301 1.00 91.00 263 LYS A C 1
ATOM 2022 O O . LYS A 1 263 ? 1.912 8.704 -8.448 1.00 91.00 263 LYS A O 1
ATOM 2027 N N . SER A 1 264 ? 2.848 8.350 -6.440 1.00 90.00 264 SER A N 1
ATOM 2028 C CA . SER A 1 264 ? 3.486 7.074 -6.814 1.00 90.00 264 SER A CA 1
ATOM 2029 C C . SER A 1 264 ? 2.522 6.075 -7.469 1.00 90.00 264 SER A C 1
ATOM 2031 O O . SER A 1 264 ? 2.899 5.398 -8.422 1.00 90.00 264 SER A O 1
ATOM 2033 N N . PHE A 1 265 ? 1.266 6.009 -7.012 1.00 88.50 265 PHE A N 1
ATOM 2034 C CA . PHE A 1 265 ? 0.273 5.116 -7.615 1.00 88.50 265 PHE A CA 1
ATOM 2035 C C . PHE A 1 265 ? -0.068 5.516 -9.063 1.00 88.50 265 PHE A C 1
ATOM 2037 O O . PHE A 1 265 ? -0.312 4.646 -9.893 1.00 88.50 265 PHE A O 1
ATOM 2044 N N . GLN A 1 266 ? -0.069 6.815 -9.389 1.00 94.62 266 GLN A N 1
ATOM 2045 C CA . GLN A 1 266 ? -0.359 7.295 -10.745 1.00 94.62 266 GLN A CA 1
ATOM 2046 C C . GLN A 1 266 ? 0.751 6.859 -11.698 1.00 94.62 266 GLN A C 1
ATOM 2048 O O . GLN A 1 266 ? 0.462 6.384 -12.790 1.00 94.62 266 GLN A O 1
ATOM 2053 N N . ILE A 1 267 ? 2.008 6.928 -11.250 1.00 95.62 267 ILE A N 1
ATOM 2054 C CA . ILE A 1 267 ? 3.159 6.411 -12.000 1.00 95.62 267 ILE A CA 1
ATOM 2055 C C . ILE A 1 267 ? 3.004 4.911 -12.288 1.00 95.62 267 ILE A C 1
ATOM 2057 O O . ILE A 1 267 ? 3.248 4.471 -13.408 1.00 95.62 267 ILE A O 1
ATOM 2061 N N . GLU A 1 268 ? 2.551 4.124 -11.309 1.00 95.19 268 GLU A N 1
ATOM 2062 C CA . GLU A 1 268 ? 2.295 2.688 -11.495 1.00 95.19 268 GLU A CA 1
ATOM 2063 C C . GLU A 1 268 ? 1.188 2.433 -12.533 1.00 95.19 268 GLU A C 1
ATOM 2065 O O . GLU A 1 268 ? 1.346 1.567 -13.394 1.00 95.19 268 GLU A O 1
ATOM 2070 N N . ARG A 1 269 ? 0.091 3.209 -12.502 1.00 95.12 269 ARG A N 1
ATOM 2071 C CA . ARG A 1 269 ? -0.990 3.117 -13.504 1.00 95.12 269 ARG A CA 1
ATOM 2072 C C . ARG A 1 269 ? -0.505 3.477 -14.907 1.00 95.12 269 ARG A C 1
ATOM 2074 O O . ARG A 1 269 ? -0.799 2.742 -15.845 1.00 95.12 269 ARG A O 1
ATOM 2081 N N . LEU A 1 270 ? 0.268 4.554 -15.034 1.00 96.56 270 LEU A N 1
ATOM 2082 C CA . LEU A 1 270 ? 0.834 4.994 -16.310 1.00 96.56 270 LEU A CA 1
ATOM 2083 C C . LEU A 1 270 ? 1.805 3.956 -16.885 1.00 96.56 270 LEU A C 1
ATOM 2085 O O . LEU A 1 270 ? 1.772 3.694 -18.083 1.00 96.56 270 LEU A O 1
ATOM 2089 N N . ALA A 1 271 ? 2.625 3.314 -16.046 1.00 96.50 271 ALA A N 1
ATOM 2090 C CA . ALA A 1 271 ? 3.521 2.244 -16.487 1.00 96.50 271 ALA A CA 1
ATOM 2091 C C . ALA A 1 271 ? 2.748 1.030 -17.035 1.00 96.50 271 ALA A C 1
ATOM 2093 O O . ALA A 1 271 ? 3.115 0.485 -18.079 1.00 96.50 271 ALA A O 1
ATOM 2094 N N . VAL A 1 272 ? 1.662 0.629 -16.360 1.00 96.31 272 VAL A N 1
ATOM 2095 C CA . VAL A 1 272 ? 0.757 -0.433 -16.833 1.00 96.31 272 VAL A CA 1
ATOM 2096 C C . VAL A 1 272 ? 0.128 -0.059 -18.177 1.00 96.31 272 VAL A C 1
ATOM 2098 O O . VAL A 1 272 ? 0.146 -0.864 -19.107 1.00 96.31 272 VAL A O 1
ATOM 2101 N N . GLU A 1 273 ? -0.427 1.149 -18.285 1.00 96.56 273 GLU A N 1
ATOM 2102 C CA . GLU A 1 273 ? -1.088 1.632 -19.500 1.00 96.56 273 GLU A CA 1
ATOM 2103 C C . GLU A 1 273 ? -0.119 1.697 -20.687 1.00 96.56 273 GLU A C 1
ATOM 2105 O O . GLU A 1 273 ? -0.407 1.145 -21.750 1.00 96.56 273 GLU A O 1
ATOM 2110 N N . PHE A 1 274 ? 1.065 2.280 -20.479 1.00 96.50 274 PHE A N 1
ATOM 2111 C CA . PHE A 1 274 ? 2.108 2.378 -21.496 1.00 96.50 274 PHE A CA 1
ATOM 2112 C C . PHE A 1 274 ? 2.529 0.999 -22.012 1.00 96.50 274 PHE A C 1
ATOM 2114 O O . PHE A 1 274 ? 2.484 0.750 -23.216 1.00 96.50 274 PHE A O 1
ATOM 2121 N N . LEU A 1 275 ? 2.892 0.071 -21.118 1.00 95.88 275 LEU A N 1
ATOM 2122 C CA . LEU A 1 275 ? 3.391 -1.244 -21.532 1.00 95.88 275 LEU A CA 1
ATOM 2123 C C . LEU A 1 275 ? 2.324 -2.094 -22.220 1.00 95.88 275 LEU A C 1
ATOM 2125 O O . LEU A 1 275 ? 2.652 -2.853 -23.126 1.00 95.88 275 LEU A O 1
ATOM 2129 N N . ARG A 1 276 ? 1.043 -1.944 -21.871 1.00 95.12 276 ARG A N 1
ATOM 2130 C CA . ARG A 1 276 ? -0.046 -2.615 -22.602 1.00 95.12 276 ARG A CA 1
ATOM 2131 C C . ARG A 1 276 ? -0.120 -2.166 -24.063 1.00 95.12 276 ARG A C 1
ATOM 2133 O O . ARG A 1 276 ? -0.351 -2.999 -24.939 1.00 95.12 276 ARG A O 1
ATOM 2140 N N . GLY A 1 277 ? 0.095 -0.876 -24.321 1.00 93.94 277 GLY A N 1
ATOM 2141 C CA . GLY A 1 277 ? 0.052 -0.288 -25.662 1.00 93.94 277 GLY A CA 1
ATOM 2142 C C . GLY A 1 277 ? 1.365 -0.362 -26.447 1.00 93.94 277 GLY A C 1
ATOM 2143 O O . GLY A 1 277 ? 1.371 -0.089 -27.645 1.00 93.94 277 GLY A O 1
ATOM 2144 N N . TRP A 1 278 ? 2.482 -0.715 -25.808 1.00 95.31 278 TRP A N 1
ATOM 2145 C CA . TRP A 1 278 ? 3.800 -0.636 -26.433 1.00 95.31 278 TRP A CA 1
ATOM 2146 C C . TRP A 1 278 ? 4.171 -1.904 -27.213 1.00 95.31 278 TRP A C 1
ATOM 2148 O O . TRP A 1 278 ? 4.112 -3.024 -26.702 1.00 95.31 278 TRP A O 1
ATOM 2158 N N . ASN A 1 279 ? 4.618 -1.726 -28.460 1.00 94.75 279 ASN A N 1
ATOM 2159 C CA . ASN A 1 279 ? 4.949 -2.830 -29.372 1.00 94.75 279 ASN A CA 1
ATOM 2160 C C . ASN A 1 279 ? 6.081 -3.729 -28.850 1.00 94.75 279 ASN A C 1
ATOM 2162 O O . ASN A 1 279 ? 6.086 -4.931 -29.111 1.00 94.75 279 ASN A O 1
ATOM 2166 N N . TYR A 1 280 ? 7.017 -3.168 -28.080 1.00 93.12 280 TYR A N 1
ATOM 2167 C CA . TYR A 1 280 ? 8.174 -3.897 -27.560 1.00 93.12 280 TYR A CA 1
ATOM 2168 C C . TYR A 1 280 ? 7.997 -4.375 -26.115 1.00 93.12 280 TYR A C 1
ATOM 2170 O O . TYR A 1 280 ? 8.964 -4.812 -25.504 1.00 93.12 280 TYR A O 1
ATOM 2178 N N . ARG A 1 281 ? 6.770 -4.397 -25.575 1.00 91.88 281 ARG A N 1
ATOM 2179 C CA . ARG A 1 281 ? 6.479 -4.761 -24.171 1.00 91.88 281 ARG A CA 1
ATOM 2180 C C . ARG A 1 281 ? 7.008 -6.112 -23.695 1.00 91.88 281 ARG A C 1
ATOM 2182 O O . ARG A 1 281 ? 7.128 -6.311 -22.496 1.00 91.88 281 ARG A O 1
ATOM 2189 N N . HIS A 1 282 ? 7.301 -7.037 -24.605 1.00 93.12 282 HIS A N 1
ATOM 2190 C CA . HIS A 1 282 ? 7.871 -8.346 -24.278 1.00 93.12 282 HIS A CA 1
ATOM 2191 C C . HIS A 1 282 ? 9.406 -8.391 -24.381 1.00 93.12 282 HIS A C 1
ATOM 2193 O O . HIS A 1 282 ? 10.006 -9.415 -24.064 1.00 93.12 282 HIS A O 1
ATOM 2199 N N . HIS A 1 283 ? 10.054 -7.318 -24.834 1.00 92.25 283 HIS A N 1
ATOM 2200 C CA . HIS A 1 283 ? 11.505 -7.264 -24.990 1.00 92.25 283 HIS A CA 1
ATOM 2201 C C . HIS A 1 283 ? 12.198 -6.944 -23.664 1.00 92.25 283 HIS A C 1
ATOM 2203 O O . HIS A 1 283 ? 11.571 -6.509 -22.706 1.00 92.25 283 HIS A O 1
ATOM 2209 N N . SER A 1 284 ? 13.500 -7.208 -23.593 1.00 87.06 284 SER A N 1
ATOM 2210 C CA . SER A 1 284 ? 14.285 -6.998 -22.377 1.00 87.06 284 SER A CA 1
ATOM 2211 C C . SER A 1 284 ? 14.562 -5.513 -22.106 1.00 87.06 284 SER A C 1
ATOM 2213 O O . SER A 1 284 ? 14.273 -4.642 -22.927 1.00 87.06 284 SER A O 1
ATOM 2215 N N . LEU A 1 285 ? 15.247 -5.249 -20.987 1.00 86.00 285 LEU A N 1
ATOM 2216 C CA . LEU A 1 285 ? 15.784 -3.938 -20.591 1.00 86.00 285 LEU A CA 1
ATOM 2217 C C . LEU A 1 285 ? 16.627 -3.225 -21.664 1.00 86.00 285 LEU A C 1
ATOM 2219 O O . LEU A 1 285 ? 16.974 -2.065 -21.484 1.00 86.00 285 LEU A O 1
ATOM 2223 N N . PHE A 1 286 ? 16.997 -3.900 -22.755 1.00 87.19 286 PHE A N 1
ATOM 2224 C CA . PHE A 1 286 ? 17.645 -3.259 -23.895 1.00 87.19 286 PHE A CA 1
ATOM 2225 C C . PHE A 1 286 ? 16.773 -2.164 -24.521 1.00 87.19 286 PHE A C 1
ATOM 2227 O O . PHE A 1 286 ? 17.307 -1.152 -24.932 1.00 87.19 286 PHE A O 1
ATOM 2234 N N . TYR A 1 287 ? 15.450 -2.346 -24.548 1.00 86.69 287 TYR A N 1
ATOM 2235 C CA . TYR A 1 287 ? 14.512 -1.420 -25.197 1.00 86.69 287 TYR A CA 1
ATOM 2236 C C . TYR A 1 287 ? 14.057 -0.273 -24.277 1.00 86.69 287 TYR A C 1
ATOM 2238 O O . TYR A 1 287 ? 13.033 0.355 -24.527 1.00 86.69 287 TYR A O 1
ATOM 2246 N N . TYR A 1 288 ? 14.761 -0.053 -23.165 1.00 82.50 288 TYR A N 1
ATOM 2247 C CA . TYR A 1 288 ? 14.451 1.014 -22.211 1.00 82.50 288 TYR A CA 1
ATOM 2248 C C . TYR A 1 288 ? 15.196 2.323 -22.539 1.00 82.50 288 TYR A C 1
ATOM 2250 O O . TYR A 1 288 ? 15.010 3.299 -21.811 1.00 82.50 288 TYR A O 1
ATOM 2258 N N . ASP A 1 289 ? 16.073 2.322 -23.552 1.00 72.50 289 ASP A N 1
ATOM 2259 C CA . ASP A 1 289 ? 16.900 3.466 -23.956 1.00 72.50 289 ASP A CA 1
ATOM 2260 C C . ASP A 1 289 ? 16.175 4.519 -24.813 1.00 72.50 289 ASP A C 1
ATOM 2262 O O . ASP A 1 289 ? 15.074 4.245 -25.346 1.00 72.50 289 ASP A O 1
#

Radius of gyration: 28.76 Å; chains: 1; bounding box: 75×70×75 Å

Foldseek 3Di:
DDDDPQPPVVPPDDDDDDDDDDDDDDDDDDDDDDDDDDDDDDDDDDDDDPPPPVPPPPDPPDDPPPPPPPLVCLQVVLVVVLVQFDDDPVRVVVQLVVQLLLCQLCCCPQVVDRGSPPQKAFFDCRNQVLATPPGEATEMEGAGDVVLVVVLVPDDWASLQVVQVVSQVSVCVVPVVQPDFDRAFFWTWRPDPRHIYTYWYWHQDPVRWIWTWGRPPGIDIDTDCGVVLSVLLVVLCVVLQNVLSSQLNVVVVVCVVVVPPDHSSVSSVVSSVDLVPDPCSNPHSSVVD